Protein AF-A0A3B9F576-F1 (afdb_monomer_lite)

Foldseek 3Di:
DDDDDDDDDDDDPDPPPPDDDDDDDDDDPDDDDDDADDDPDDPDRWAFPDAPDDPPDDDDPPDDGTDTPCPVVVVVVVVVVVVVVVVVVVVVVVVVVCPPPVVVVVVVVVVVVVVVVVVVVVVVVVVVVVVVVVVVVVVVVVVVVVVVVVVVVVVVVVVLVVVLVVLVVQLVVLVVVLVVVVVCVVVVNDDPVVSVVSVVSNVVSVVVSVVSVVVD

pLDDT: mean 85.77, std 15.22, range [37.09, 98.38]

Sequence (216 aa):
MEQLKQLSQPSANGPIINSINAVGRLEPKGAVIRLSAPTNGIQASSRVDRVLAKEGQRVRQGEVIAVLDNYVSNQARLEEARAKLQEARANLINVKTISPIDLQTQTAVVDRLKAQLTGEIQARQADIKRLKSQLGAEKIAQLAFIRRLEAELQGQKNTFAATINKLSAEKRNAQIDLQRYDLLYASGAISQQEHYRQQLNVKQANQILREAQASR

Structure (mmCIF, N/CA/C/O backbone):
data_AF-A0A3B9F576-F1
#
_entry.id   AF-A0A3B9F576-F1
#
loop_
_atom_site.group_PDB
_atom_site.id
_atom_site.type_symbol
_atom_site.label_atom_id
_atom_site.label_alt_id
_atom_site.label_comp_id
_atom_site.label_asym_id
_atom_site.label_entity_id
_atom_site.label_seq_id
_atom_site.pdbx_PDB_ins_code
_atom_site.Cartn_x
_atom_site.Cartn_y
_atom_site.Cartn_z
_atom_site.occupancy
_atom_site.B_iso_or_equiv
_atom_site.auth_seq_id
_atom_site.auth_comp_id
_atom_site.auth_asym_id
_atom_site.auth_atom_id
_atom_site.pdbx_PDB_model_num
ATOM 1 N N . MET A 1 1 ? -87.490 -26.537 145.190 1.00 42.44 1 MET A N 1
ATOM 2 C CA . MET A 1 1 ? -86.867 -27.840 144.888 1.00 42.44 1 MET A CA 1
ATOM 3 C C . MET A 1 1 ? -86.633 -27.834 143.394 1.00 42.44 1 MET A C 1
ATOM 5 O O . MET A 1 1 ? -87.608 -27.672 142.683 1.00 42.44 1 MET A O 1
ATOM 9 N N . GLU A 1 2 ? -85.457 -27.831 142.799 1.00 41.62 2 GLU A N 1
ATOM 10 C CA . GLU A 1 2 ? -84.053 -28.071 143.147 1.00 41.62 2 GLU A CA 1
ATOM 11 C C . GLU A 1 2 ? -83.307 -27.525 141.899 1.00 41.62 2 GLU A C 1
ATOM 13 O O . GLU A 1 2 ? -83.860 -27.530 140.802 1.00 41.62 2 GLU A O 1
ATOM 18 N N . GLN A 1 3 ? -82.179 -26.816 142.012 1.00 40.06 3 GLN A N 1
ATOM 19 C CA . GLN A 1 3 ? -80.834 -27.415 141.949 1.00 40.06 3 GLN A CA 1
ATOM 20 C C . GLN A 1 3 ? -80.684 -28.418 140.779 1.00 40.06 3 GLN A C 1
ATOM 22 O O . GLN A 1 3 ? -8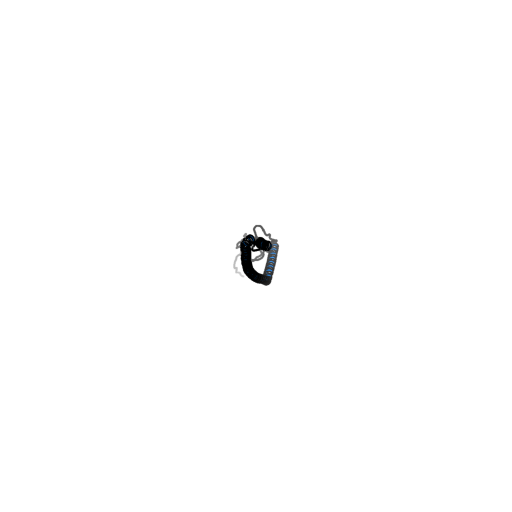1.492 -29.313 140.625 1.00 40.06 3 GLN A O 1
ATOM 27 N N . LEU A 1 4 ? -79.669 -28.435 139.921 1.00 45.94 4 LEU A N 1
ATOM 28 C CA . LEU A 1 4 ? -78.328 -27.858 139.862 1.00 45.94 4 LEU A CA 1
ATOM 29 C C . LEU A 1 4 ? -77.735 -28.330 138.519 1.00 45.94 4 LEU A C 1
ATOM 31 O O . LEU A 1 4 ? -78.027 -29.449 138.099 1.00 45.94 4 LEU A O 1
ATOM 35 N N . LYS A 1 5 ? -76.841 -27.517 137.942 1.00 44.84 5 LYS A N 1
ATOM 36 C CA . LYS A 1 5 ? -75.623 -27.841 137.150 1.00 44.84 5 LYS A CA 1
ATOM 37 C C . LYS A 1 5 ? -75.498 -26.815 136.025 1.00 44.84 5 LYS A C 1
ATOM 39 O O . LYS A 1 5 ? -76.160 -26.926 135.006 1.00 44.84 5 LYS A O 1
ATOM 44 N N . GLN A 1 6 ? -74.805 -25.691 136.205 1.00 46.28 6 GLN A N 1
ATOM 45 C CA . GLN A 1 6 ? -73.352 -25.567 136.407 1.00 46.28 6 GLN A CA 1
ATOM 46 C C . GLN A 1 6 ? -72.518 -26.545 135.571 1.00 46.28 6 GLN A C 1
ATOM 48 O O . GLN A 1 6 ? -72.338 -27.694 135.959 1.00 46.28 6 GLN A O 1
ATOM 53 N N . LEU A 1 7 ? -71.941 -26.007 134.495 1.00 40.62 7 LEU A N 1
ATOM 54 C CA . LEU A 1 7 ? -70.522 -26.125 134.144 1.00 40.62 7 LEU A CA 1
ATOM 55 C C . LEU A 1 7 ? -70.082 -24.704 133.712 1.00 40.62 7 LEU A C 1
ATOM 57 O O . LEU A 1 7 ? -70.500 -24.225 132.667 1.00 40.62 7 LEU A O 1
ATOM 61 N N . SER A 1 8 ? -69.636 -23.837 134.624 1.00 37.09 8 SER A N 1
ATOM 62 C CA . SER A 1 8 ? -68.225 -23.545 134.946 1.00 37.09 8 SER A CA 1
ATOM 63 C C . SER A 1 8 ? -67.307 -23.164 133.761 1.00 37.09 8 SER A C 1
ATOM 65 O O . SER A 1 8 ? -66.632 -24.031 133.223 1.00 37.09 8 SER A O 1
ATOM 67 N N . GLN A 1 9 ? -67.234 -21.838 133.519 1.00 49.69 9 GLN A N 1
ATOM 68 C CA . GLN A 1 9 ? -66.035 -20.975 133.327 1.00 49.69 9 GLN A CA 1
ATOM 69 C C . GLN A 1 9 ? -65.154 -21.118 132.055 1.00 49.69 9 GLN A C 1
ATOM 71 O O . GLN A 1 9 ? -65.128 -22.190 131.467 1.00 49.69 9 GLN A O 1
ATOM 76 N N . PRO A 1 10 ? -64.331 -20.104 131.666 1.00 46.47 10 PRO A N 1
ATOM 77 C CA . PRO A 1 10 ? -64.203 -18.710 132.129 1.00 46.47 10 PRO A CA 1
ATOM 78 C C . PRO A 1 10 ? -64.248 -17.649 130.998 1.00 46.47 10 PRO A C 1
ATOM 80 O O . PRO A 1 10 ? -64.165 -17.923 129.805 1.00 46.47 10 PRO A O 1
ATOM 83 N N . SER A 1 11 ? -64.340 -16.392 131.424 1.00 53.06 11 SER A N 1
ATOM 84 C CA . SER A 1 11 ? -64.130 -15.164 130.657 1.00 53.06 11 SER A CA 1
ATOM 85 C C . SER A 1 11 ? -62.770 -15.098 129.950 1.00 53.06 11 SER A C 1
ATOM 87 O O . SER A 1 11 ? -61.732 -15.211 130.601 1.00 53.06 11 SER A O 1
ATOM 89 N N . ALA A 1 12 ? -62.778 -14.746 128.666 1.00 45.53 12 ALA A N 1
ATOM 90 C CA . ALA A 1 12 ? -61.629 -14.151 127.991 1.00 45.53 12 ALA A CA 1
ATOM 91 C C . ALA A 1 12 ? -62.109 -13.059 127.021 1.00 45.53 12 ALA A C 1
ATOM 93 O O . ALA A 1 12 ? -62.094 -13.224 125.805 1.00 45.53 12 ALA A O 1
ATOM 94 N N . ASN A 1 13 ? -62.537 -11.921 127.576 1.00 55.03 13 ASN A N 1
ATOM 95 C CA . ASN A 1 13 ? -62.538 -10.658 126.840 1.00 55.03 13 ASN A CA 1
ATOM 96 C C . ASN A 1 13 ? -61.075 -10.229 126.654 1.00 55.03 13 ASN A C 1
ATOM 98 O O . ASN A 1 13 ? -60.539 -9.450 127.439 1.00 55.03 13 ASN A O 1
ATOM 102 N N . GLY A 1 14 ? -60.414 -10.792 125.644 1.00 52.41 14 GLY A N 1
ATOM 103 C CA . GLY A 1 14 ? -59.179 -10.242 125.096 1.00 52.41 14 GLY A CA 1
ATOM 104 C C . GLY A 1 14 ? -59.529 -9.188 124.041 1.00 52.41 14 GLY A C 1
ATOM 105 O O . GLY A 1 14 ? -60.477 -9.400 123.282 1.00 52.41 14 GLY A O 1
ATOM 106 N N . PRO A 1 15 ? -58.822 -8.049 123.980 1.00 56.50 15 PRO A N 1
ATOM 107 C CA . PRO A 1 15 ? -59.094 -7.022 122.983 1.00 56.50 15 PRO A CA 1
ATOM 108 C C . PRO A 1 15 ? -58.949 -7.620 121.580 1.00 56.50 15 PRO A C 1
ATOM 110 O O . PRO A 1 15 ? -57.947 -8.262 121.271 1.00 56.50 15 PRO A O 1
ATOM 113 N N . ILE A 1 16 ? -59.952 -7.418 120.726 1.00 60.91 16 ILE A N 1
ATOM 114 C CA . ILE A 1 16 ? -59.884 -7.799 119.315 1.00 60.91 16 ILE A CA 1
ATOM 115 C C . ILE A 1 16 ? -58.882 -6.840 118.663 1.00 60.91 16 ILE A C 1
ATOM 117 O O . ILE A 1 16 ? -59.153 -5.650 118.493 1.00 60.91 16 ILE A O 1
ATOM 121 N N . ILE A 1 17 ? -57.672 -7.326 118.393 1.00 58.97 17 ILE A N 1
ATOM 122 C CA . ILE A 1 17 ? -56.602 -6.531 117.787 1.00 58.97 17 ILE A CA 1
ATOM 123 C C . ILE A 1 17 ? -56.910 -6.404 116.289 1.00 58.97 17 ILE A C 1
ATOM 125 O O . ILE A 1 17 ? -56.540 -7.262 115.493 1.00 58.97 17 ILE A O 1
ATOM 129 N N . ASN A 1 18 ? -57.601 -5.332 115.897 1.00 62.88 18 ASN A N 1
ATOM 130 C CA . ASN A 1 18 ? -57.985 -5.063 114.503 1.00 62.88 18 ASN A CA 1
ATOM 131 C C . ASN A 1 18 ? -56.900 -4.352 113.668 1.00 62.88 18 ASN A C 1
ATOM 133 O O . ASN A 1 18 ? -57.157 -3.984 112.523 1.00 62.88 18 ASN A O 1
ATOM 137 N N . SER A 1 19 ? -55.685 -4.165 114.194 1.00 56.81 19 SER A N 1
ATOM 138 C CA . SER A 1 19 ? -54.573 -3.605 113.419 1.00 56.81 19 SER A CA 1
ATOM 139 C C . SER A 1 19 ? -53.216 -4.091 113.922 1.00 56.81 19 SER A C 1
ATOM 141 O O . SER A 1 19 ? -52.838 -3.825 115.062 1.00 56.81 19 SER A O 1
ATOM 143 N N . ILE A 1 20 ? -52.461 -4.747 113.042 1.00 68.69 20 ILE A N 1
ATOM 144 C CA . ILE A 1 20 ? -51.028 -5.000 113.206 1.00 68.69 20 ILE A CA 1
ATOM 145 C C . ILE A 1 20 ? -50.318 -3.973 112.324 1.00 68.69 20 ILE A C 1
ATOM 147 O O . ILE A 1 20 ? -50.432 -4.023 111.102 1.00 68.69 20 ILE A O 1
ATOM 151 N N . ASN A 1 21 ? -49.608 -3.027 112.937 1.00 61.62 21 ASN A N 1
ATOM 152 C CA . ASN A 1 21 ? -48.802 -2.053 112.205 1.00 61.62 21 ASN A CA 1
ATOM 153 C C . ASN A 1 21 ? -47.389 -2.612 112.026 1.00 61.62 21 ASN A C 1
ATOM 155 O O . ASN A 1 21 ? -46.684 -2.841 113.006 1.00 61.62 21 ASN A O 1
ATOM 159 N N . ALA A 1 22 ? -46.978 -2.819 110.777 1.00 68.56 22 ALA A N 1
ATOM 160 C CA . ALA A 1 22 ? -45.623 -3.219 110.419 1.00 68.56 22 ALA A CA 1
ATOM 161 C C . ALA A 1 22 ? -45.032 -2.187 109.454 1.00 68.56 22 ALA A C 1
ATOM 163 O O . ALA A 1 22 ? -45.618 -1.890 108.414 1.00 68.56 22 ALA A O 1
ATOM 164 N N . VAL A 1 23 ? -43.865 -1.641 109.799 1.00 77.44 23 VAL A N 1
ATOM 165 C CA . VAL A 1 23 ? -43.086 -0.796 108.888 1.00 77.44 23 VAL A CA 1
ATOM 166 C C . VAL A 1 23 ? -42.212 -1.717 108.044 1.00 77.44 23 VAL A C 1
ATOM 168 O O . VAL A 1 23 ? -41.404 -2.470 108.582 1.00 77.44 23 VAL A O 1
ATOM 171 N N . GLY A 1 24 ? -42.372 -1.673 106.724 1.00 74.75 24 GLY A N 1
ATOM 172 C CA . GLY A 1 24 ? -41.603 -2.489 105.787 1.00 74.75 24 GLY A CA 1
ATOM 173 C C . GLY A 1 24 ? -41.304 -1.731 104.499 1.00 74.75 24 GLY A C 1
ATOM 174 O O . GLY A 1 24 ? -42.001 -0.778 104.151 1.00 74.75 24 GLY A O 1
ATOM 175 N N . ARG A 1 25 ? -40.251 -2.147 103.790 1.00 81.31 25 ARG A N 1
ATOM 176 C CA . ARG A 1 25 ? -39.873 -1.604 102.477 1.00 81.31 25 ARG A CA 1
ATOM 177 C C . ARG A 1 25 ? -40.120 -2.675 101.419 1.00 81.31 25 ARG A C 1
ATOM 179 O O . ARG A 1 25 ? -39.770 -3.833 101.620 1.00 81.31 25 ARG A O 1
ATOM 186 N N . LEU A 1 26 ? -40.741 -2.290 100.309 1.00 77.25 26 LEU A N 1
ATOM 187 C CA . LEU A 1 26 ? -40.914 -3.168 99.157 1.00 77.25 26 LEU A CA 1
ATOM 188 C C . LEU A 1 26 ? -39.645 -3.114 98.308 1.00 77.25 26 LEU A C 1
ATOM 190 O O . LEU A 1 26 ? -39.311 -2.063 97.764 1.00 77.25 26 LEU A O 1
ATOM 194 N N . GLU A 1 27 ? -38.962 -4.249 98.186 1.00 77.94 27 GLU A N 1
ATOM 195 C CA . GLU A 1 27 ? -37.835 -4.419 97.273 1.00 77.94 27 GLU A CA 1
ATOM 196 C C . GLU A 1 27 ? -38.243 -5.326 96.102 1.00 77.94 27 GLU A C 1
ATOM 198 O O . GLU A 1 27 ? -38.952 -6.322 96.298 1.00 77.94 27 GLU A O 1
ATOM 203 N N . PRO A 1 28 ? -37.850 -4.993 94.860 1.00 81.19 28 PRO A N 1
ATOM 204 C CA . PRO A 1 28 ? -38.143 -5.835 93.713 1.00 81.19 28 PRO A CA 1
ATOM 205 C C . PRO A 1 28 ? -37.420 -7.180 93.855 1.00 81.19 28 PRO A C 1
ATOM 207 O O . PRO A 1 28 ? -36.225 -7.230 94.122 1.00 81.19 28 PRO A O 1
ATOM 210 N N . LYS A 1 29 ? -38.129 -8.288 93.598 1.00 75.25 29 LYS A N 1
ATOM 211 C CA . LYS A 1 29 ? -37.553 -9.649 93.618 1.00 75.25 29 LYS A CA 1
ATOM 212 C C . LYS A 1 29 ? -36.470 -9.889 92.544 1.00 75.25 29 LYS A C 1
ATOM 214 O O . LYS A 1 29 ? -35.915 -10.980 92.490 1.00 75.25 29 LYS A O 1
ATOM 219 N N . GLY A 1 30 ? -36.198 -8.918 91.669 1.00 80.12 30 GLY A N 1
ATOM 220 C CA . GLY A 1 30 ? -35.253 -9.026 90.556 1.00 80.12 30 GLY A CA 1
ATOM 221 C C . GLY A 1 30 ? -34.518 -7.713 90.271 1.00 80.12 30 GLY A C 1
ATOM 222 O O . GLY A 1 30 ? -34.709 -6.715 90.964 1.00 80.12 30 GLY A O 1
ATOM 223 N N . ALA A 1 31 ? -33.673 -7.716 89.237 1.00 79.12 31 ALA A N 1
ATOM 224 C CA . ALA A 1 31 ? -32.874 -6.555 88.851 1.00 79.12 31 ALA A CA 1
ATOM 225 C C . ALA A 1 31 ? -33.725 -5.438 88.223 1.00 79.12 31 ALA A C 1
ATOM 227 O O . ALA A 1 31 ? -34.620 -5.688 87.414 1.00 79.12 31 ALA A O 1
ATOM 228 N N . VAL A 1 32 ? -33.3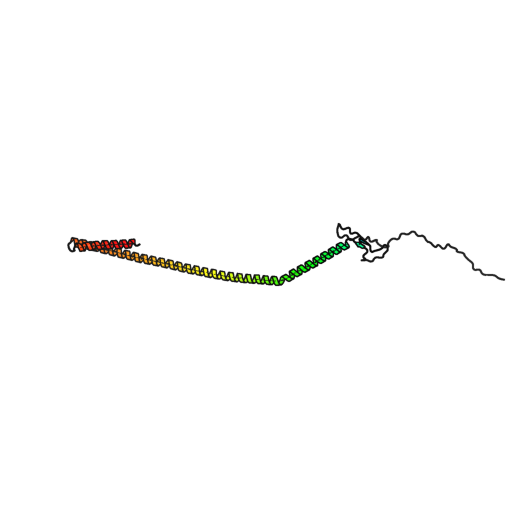98 -4.188 88.556 1.00 80.38 32 VAL A N 1
ATOM 229 C CA . VAL A 1 32 ? -33.985 -3.004 87.917 1.00 80.38 32 VAL A CA 1
ATOM 230 C C . VAL A 1 32 ? -33.275 -2.758 86.587 1.00 80.38 32 VAL A C 1
ATOM 232 O O . VAL A 1 32 ? -32.084 -2.449 86.562 1.00 80.38 32 VAL A O 1
ATOM 235 N N . ILE A 1 33 ? -34.005 -2.866 85.478 1.00 80.88 33 ILE A N 1
ATOM 236 C CA . ILE A 1 33 ? -33.485 -2.565 84.140 1.00 80.88 33 ILE A CA 1
ATOM 237 C C . ILE A 1 33 ? -33.649 -1.066 83.883 1.00 80.88 33 ILE A C 1
ATOM 239 O O . ILE A 1 33 ? -34.766 -0.552 83.844 1.00 80.88 33 ILE A O 1
ATOM 243 N N . ARG A 1 34 ? -32.532 -0.357 83.701 1.00 80.12 34 ARG A N 1
ATOM 244 C CA . ARG A 1 34 ? -32.538 1.049 83.280 1.00 80.12 34 ARG A CA 1
ATOM 245 C C . ARG A 1 34 ? -32.662 1.108 81.763 1.00 80.12 34 ARG A C 1
ATOM 247 O O . ARG A 1 34 ? -31.834 0.541 81.057 1.00 80.12 34 ARG A O 1
ATOM 254 N N . LEU A 1 35 ? -33.698 1.780 81.281 1.00 76.25 35 LEU A N 1
ATOM 255 C CA . LEU A 1 35 ? -33.947 1.953 79.855 1.00 76.25 35 LEU A CA 1
ATOM 256 C C . LEU A 1 35 ? -33.375 3.298 79.414 1.00 76.25 35 LEU A C 1
ATOM 258 O O . LEU A 1 35 ? -33.654 4.327 80.026 1.00 76.25 35 LEU A O 1
ATOM 262 N N . SER A 1 36 ? -32.576 3.268 78.353 1.00 73.62 36 SER A N 1
ATOM 263 C CA . SER A 1 36 ? -31.950 4.447 77.757 1.00 73.62 36 SER A CA 1
ATOM 264 C C . SER A 1 36 ? -32.404 4.582 76.310 1.00 73.62 36 SER A C 1
ATOM 266 O O . SER A 1 36 ? -32.664 3.578 75.644 1.00 73.62 36 SER A O 1
ATOM 268 N N . ALA A 1 37 ? -32.488 5.816 75.812 1.00 70.81 37 ALA A N 1
ATOM 269 C CA . AL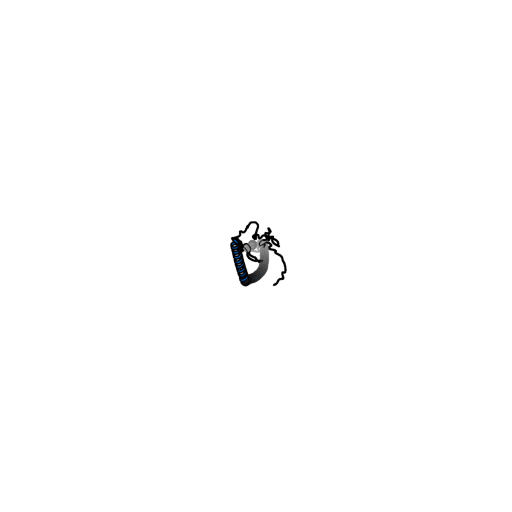A A 1 37 ? -32.786 6.042 74.405 1.00 70.81 37 ALA A CA 1
ATOM 270 C C . ALA A 1 37 ? -31.663 5.452 73.525 1.00 70.81 37 ALA A C 1
ATOM 272 O O . ALA A 1 37 ? -30.486 5.653 73.842 1.00 70.81 37 ALA A O 1
ATOM 273 N N . PRO A 1 38 ? -31.990 4.739 72.432 1.00 70.69 38 PRO A N 1
ATOM 274 C CA . PRO A 1 38 ? -30.998 4.286 71.467 1.00 70.69 38 PRO A CA 1
ATOM 275 C C . PRO A 1 38 ? -30.251 5.483 70.865 1.00 70.69 38 PRO A C 1
ATOM 277 O O . PRO A 1 38 ? -30.850 6.381 70.273 1.00 70.69 38 PRO A O 1
ATOM 280 N N . THR A 1 39 ? -28.929 5.504 71.036 1.00 63.50 39 THR A N 1
ATOM 281 C CA . THR A 1 39 ? -28.045 6.535 70.491 1.00 63.50 39 THR A CA 1
ATOM 282 C C . THR A 1 39 ? -27.489 6.077 69.145 1.00 63.50 39 THR A C 1
ATOM 284 O O . THR A 1 39 ? -26.558 5.279 69.060 1.00 63.50 39 THR A O 1
ATOM 287 N N . ASN A 1 40 ? -28.047 6.595 68.051 1.00 59.69 40 ASN A N 1
ATOM 288 C CA . ASN A 1 40 ? -27.527 6.349 66.704 1.00 59.69 40 ASN A CA 1
ATOM 289 C C . ASN A 1 40 ? -26.336 7.284 66.404 1.00 59.69 40 ASN A C 1
ATOM 291 O O . ASN A 1 40 ? -26.423 8.157 65.540 1.00 59.69 40 ASN A O 1
ATOM 295 N N . GLY A 1 41 ? -25.228 7.105 67.133 1.00 60.75 41 GLY A N 1
ATOM 296 C CA . GLY A 1 41 ? -23.972 7.852 66.966 1.00 60.75 41 GLY A CA 1
ATOM 297 C C . GLY A 1 41 ? -23.631 8.815 68.114 1.00 60.75 41 GLY A C 1
ATOM 298 O O . GLY A 1 41 ? -24.419 9.035 69.029 1.00 60.75 41 GLY A O 1
ATOM 299 N N . ILE A 1 42 ? -22.425 9.395 68.048 1.00 54.03 42 ILE A N 1
ATOM 300 C CA . ILE A 1 42 ? -21.739 10.134 69.133 1.00 54.03 42 ILE A CA 1
ATOM 301 C C . ILE A 1 42 ? -22.427 11.471 69.508 1.00 54.03 42 ILE A C 1
ATOM 303 O O . ILE A 1 42 ? -22.148 12.019 70.568 1.00 54.03 42 ILE A O 1
ATOM 307 N N . GLN A 1 43 ? -23.343 12.000 68.686 1.00 51.91 43 GLN A N 1
ATOM 308 C CA . GLN A 1 43 ? -23.881 13.366 68.847 1.00 51.91 43 GLN A CA 1
ATOM 309 C C . GLN A 1 43 ? -25.415 13.488 68.862 1.00 51.91 43 GLN A C 1
ATOM 311 O O . GLN A 1 43 ? -25.931 14.600 68.911 1.00 51.91 43 GLN A O 1
ATOM 316 N N . ALA A 1 44 ? -26.169 12.386 68.840 1.00 56.62 44 ALA A N 1
ATOM 317 C CA . ALA A 1 44 ? -27.632 12.448 68.804 1.00 56.62 44 ALA A CA 1
ATOM 318 C C . ALA A 1 44 ? -28.246 11.978 70.132 1.00 56.62 44 ALA A C 1
ATOM 320 O O . ALA A 1 44 ? -28.669 10.825 70.261 1.00 56.62 44 ALA A O 1
ATOM 321 N N . SER A 1 45 ? -28.318 12.871 71.126 1.00 61.28 45 SER A N 1
ATOM 322 C CA . SER A 1 45 ? -29.172 12.664 72.301 1.00 61.28 45 SER A CA 1
ATOM 323 C C . SER A 1 45 ? -30.637 12.787 71.873 1.00 61.28 45 SER A C 1
ATOM 325 O O . SER A 1 45 ? -31.210 13.870 71.810 1.00 61.28 45 SER A O 1
ATOM 327 N N . SER A 1 46 ? -31.233 11.654 71.509 1.00 70.75 46 SER A N 1
ATOM 328 C CA . SER A 1 46 ? -32.631 11.601 71.073 1.00 70.75 46 SER A CA 1
ATOM 329 C C . SER A 1 46 ? -33.542 11.850 72.269 1.00 70.75 46 SER A C 1
ATOM 331 O O . SER A 1 46 ? -33.360 11.232 73.326 1.00 70.75 46 SER A O 1
ATOM 333 N N . ARG A 1 47 ? -34.495 12.773 72.127 1.00 77.69 47 ARG A N 1
ATOM 334 C CA . ARG A 1 47 ? -35.406 13.143 73.216 1.00 77.69 47 ARG A CA 1
ATOM 335 C C . ARG A 1 47 ? -36.671 12.306 73.125 1.00 77.69 47 ARG A C 1
ATOM 337 O O . ARG A 1 47 ? -37.096 11.904 72.044 1.00 77.69 47 ARG A O 1
ATOM 344 N N . VAL A 1 48 ? -37.276 12.040 74.278 1.00 82.88 48 VAL A N 1
ATOM 345 C CA . VAL A 1 48 ? -38.587 11.392 74.322 1.00 82.88 48 VAL A CA 1
ATOM 346 C C . VAL A 1 48 ? -39.632 12.407 73.873 1.00 82.88 48 VAL A C 1
ATOM 348 O O . VAL A 1 48 ? -39.799 13.435 74.522 1.00 82.88 48 VAL A O 1
ATOM 351 N N . ASP A 1 49 ? -40.309 12.111 72.767 1.00 83.94 49 ASP A N 1
ATOM 352 C CA . ASP A 1 49 ? -41.421 12.911 72.249 1.00 83.94 49 ASP A CA 1
ATOM 353 C C . ASP A 1 49 ? -42.734 12.486 72.919 1.00 83.94 49 ASP A C 1
ATOM 355 O O . ASP A 1 49 ? -43.499 13.308 73.424 1.00 83.94 49 ASP A O 1
ATOM 359 N N . ARG A 1 50 ? -42.965 11.170 73.023 1.00 86.38 50 ARG A N 1
ATOM 360 C CA . ARG A 1 50 ? -44.166 10.616 73.658 1.00 86.38 50 ARG A CA 1
ATOM 361 C C . ARG A 1 50 ? -43.850 9.386 74.490 1.00 86.38 50 ARG A C 1
ATOM 363 O O . ARG A 1 50 ? -43.248 8.443 73.991 1.00 86.38 50 ARG A O 1
ATOM 370 N N . VAL A 1 51 ? -44.336 9.349 75.727 1.00 87.56 51 VAL A N 1
ATOM 371 C CA . VAL A 1 51 ? -44.346 8.137 76.560 1.00 87.56 51 VAL A CA 1
ATOM 372 C C . VAL A 1 51 ? -45.706 7.454 76.416 1.00 87.56 51 VAL A C 1
ATOM 374 O O . VAL A 1 51 ? -46.743 8.104 76.527 1.00 87.56 51 VAL A O 1
ATOM 377 N N . LEU A 1 52 ? -45.704 6.152 76.134 1.00 86.50 52 LEU A N 1
ATOM 378 C CA . LEU A 1 52 ? -46.905 5.329 75.933 1.00 86.50 52 LEU A CA 1
ATOM 379 C C . LEU A 1 52 ? -47.207 4.418 77.135 1.00 86.50 52 LEU A C 1
ATOM 381 O O . LEU A 1 52 ? -48.337 3.956 77.277 1.00 86.50 52 LEU A O 1
ATOM 385 N N . ALA A 1 53 ? -46.223 4.180 78.006 1.00 86.25 53 ALA A N 1
ATOM 386 C CA . ALA A 1 53 ? -46.376 3.387 79.224 1.00 86.25 53 ALA A CA 1
ATOM 387 C C . ALA A 1 53 ? -46.709 4.260 80.447 1.00 86.25 53 ALA A C 1
ATOM 389 O O . ALA A 1 53 ? -46.183 5.363 80.600 1.00 86.25 53 ALA A O 1
ATOM 390 N N . LYS A 1 54 ? -47.560 3.753 81.344 1.00 87.56 54 LYS A N 1
ATOM 391 C CA . LYS A 1 54 ? -47.904 4.403 82.621 1.00 87.56 54 LYS A CA 1
ATOM 392 C C . LYS A 1 54 ? -47.155 3.770 83.794 1.00 87.56 54 LYS A C 1
ATOM 394 O O . LYS A 1 54 ? -46.825 2.585 83.767 1.00 87.56 54 LYS A O 1
ATOM 399 N N . GLU A 1 55 ? -46.932 4.543 84.852 1.00 85.12 55 GLU A N 1
ATOM 400 C CA . GLU A 1 55 ? -46.345 4.027 86.093 1.00 85.12 55 GLU A CA 1
ATOM 401 C C . GLU A 1 55 ? -47.205 2.885 86.668 1.00 85.12 55 GLU A C 1
ATOM 403 O O . GLU A 1 55 ? -48.428 2.988 86.753 1.00 85.12 55 GLU A O 1
ATOM 408 N N . GLY A 1 56 ? -46.569 1.758 87.007 1.00 83.31 56 GLY A N 1
ATOM 409 C CA . GLY A 1 56 ? -47.243 0.546 87.496 1.00 83.31 56 GLY A CA 1
ATOM 410 C C . GLY A 1 56 ? -47.832 -0.374 86.413 1.00 83.31 56 GLY A C 1
ATOM 411 O O . GLY A 1 56 ? -48.302 -1.467 86.738 1.00 83.31 56 GLY A O 1
ATOM 412 N N . GLN A 1 57 ? -47.786 0.011 85.132 1.00 86.62 57 GLN A N 1
ATOM 413 C CA . GLN A 1 57 ? -48.236 -0.834 84.022 1.00 86.62 57 GLN A CA 1
ATOM 414 C C . GLN A 1 57 ? -47.288 -2.024 83.812 1.00 86.62 57 GLN A C 1
ATOM 416 O O . GLN A 1 57 ? -46.068 -1.874 83.753 1.00 86.62 57 GLN A O 1
ATOM 421 N N . ARG A 1 58 ? -47.851 -3.228 83.659 1.00 86.44 58 ARG A N 1
ATOM 422 C CA . ARG A 1 58 ? -47.083 -4.416 83.262 1.00 86.44 58 ARG A CA 1
ATOM 423 C C . ARG A 1 58 ? -46.793 -4.349 81.764 1.00 86.44 58 ARG A C 1
ATOM 425 O O . ARG A 1 58 ? -47.734 -4.394 80.980 1.00 86.44 58 ARG A O 1
ATOM 432 N N . VAL A 1 59 ? -45.515 -4.284 81.395 1.00 88.12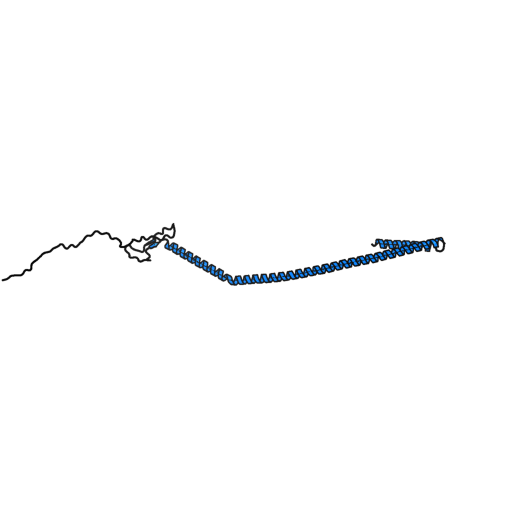 59 VAL A N 1
ATOM 433 C CA . VAL A 1 59 ? -45.045 -4.279 80.000 1.00 88.12 59 VAL A CA 1
ATOM 434 C C . VAL A 1 59 ? -44.411 -5.617 79.620 1.00 88.12 59 VAL A C 1
ATOM 436 O O . VAL A 1 59 ? -43.827 -6.298 80.471 1.00 88.12 59 VAL A O 1
ATOM 439 N N . ARG A 1 60 ? -44.532 -6.015 78.351 1.00 88.00 60 ARG A N 1
ATOM 440 C CA . ARG A 1 60 ? -43.909 -7.232 77.794 1.00 88.00 60 ARG A CA 1
ATOM 441 C C . ARG A 1 60 ? -42.657 -6.893 76.980 1.00 88.00 60 ARG A C 1
ATOM 443 O O . ARG A 1 60 ? -42.480 -5.772 76.512 1.00 88.00 60 ARG A O 1
ATOM 450 N N . GLN A 1 61 ? -41.778 -7.874 76.781 1.00 85.88 61 GLN A N 1
ATOM 451 C CA . GLN A 1 61 ? -40.609 -7.703 75.916 1.00 85.88 61 GLN A CA 1
ATOM 452 C C . GLN A 1 61 ? -41.048 -7.372 74.480 1.00 85.88 61 GLN A C 1
ATOM 454 O O . GLN A 1 61 ? -41.894 -8.061 73.916 1.00 85.88 61 GLN A O 1
ATOM 459 N N . GLY A 1 62 ? -40.461 -6.320 73.900 1.00 86.06 62 GLY A N 1
ATOM 460 C CA . GLY A 1 62 ? -40.797 -5.829 72.557 1.00 86.06 62 GLY A CA 1
ATOM 461 C C . GLY A 1 62 ? -41.959 -4.832 72.508 1.00 86.06 62 GLY A C 1
ATOM 462 O O . GLY A 1 62 ? -42.280 -4.336 71.431 1.00 86.06 62 GLY A O 1
ATOM 463 N N . GLU A 1 63 ? -42.578 -4.508 73.645 1.00 88.12 63 GLU A N 1
ATOM 464 C CA . GLU A 1 63 ? -43.629 -3.494 73.714 1.00 88.12 63 GLU A CA 1
ATOM 465 C C . GLU A 1 63 ? -43.051 -2.077 73.576 1.00 88.12 63 GLU A C 1
ATOM 467 O O . GLU A 1 63 ? -42.024 -1.737 74.169 1.00 88.12 63 GLU A O 1
ATOM 472 N N . VAL A 1 64 ? -43.718 -1.235 72.783 1.00 88.06 64 VAL A N 1
ATOM 473 C CA . VAL A 1 64 ? -43.298 0.152 72.560 1.00 88.06 64 VAL A CA 1
ATOM 474 C C . VAL A 1 64 ? -43.736 1.007 73.744 1.00 88.06 64 VAL A C 1
ATOM 476 O O . VAL A 1 64 ? -44.913 1.311 73.913 1.00 88.06 64 VAL A O 1
ATOM 479 N N . ILE A 1 65 ? -42.767 1.426 74.549 1.00 87.31 65 ILE A N 1
ATOM 480 C CA . ILE A 1 65 ? -43.001 2.226 75.760 1.00 87.31 65 ILE A CA 1
ATOM 481 C C . ILE A 1 65 ? -42.885 3.736 75.528 1.00 87.31 65 ILE A C 1
ATOM 483 O O . ILE A 1 65 ? -43.427 4.516 76.310 1.00 87.31 65 ILE A O 1
ATOM 487 N N . ALA A 1 66 ? -42.178 4.158 74.475 1.00 84.81 66 ALA A N 1
ATOM 488 C CA . ALA A 1 66 ? -41.962 5.557 74.130 1.00 84.81 66 ALA A CA 1
ATOM 489 C C . ALA A 1 66 ? -41.606 5.725 72.644 1.00 84.81 66 ALA A C 1
ATOM 491 O O . ALA A 1 66 ? -41.021 4.832 72.030 1.00 84.81 66 ALA A O 1
ATOM 492 N N . VAL A 1 67 ? -41.934 6.890 72.093 1.00 87.06 67 VAL A N 1
ATOM 493 C CA . VAL A 1 67 ? -41.542 7.356 70.759 1.00 87.06 67 VAL A CA 1
ATOM 494 C C . VAL A 1 67 ? -40.605 8.549 70.931 1.00 87.06 67 VAL A C 1
ATOM 496 O O . VAL A 1 67 ? -40.829 9.409 71.786 1.00 87.06 67 VAL A O 1
ATOM 499 N N . LEU A 1 68 ? -39.534 8.572 70.143 1.00 87.19 68 LEU A N 1
ATOM 500 C CA . LEU A 1 68 ? -38.514 9.618 70.170 1.00 87.19 68 LEU A CA 1
ATOM 501 C C . LEU A 1 68 ? -38.765 10.655 69.070 1.00 87.19 68 LEU A C 1
ATOM 503 O O . LEU A 1 68 ? -39.351 10.335 68.035 1.00 87.19 68 LEU A O 1
ATOM 507 N N . ASP A 1 69 ? -38.252 11.867 69.263 1.00 84.38 69 ASP A N 1
ATOM 508 C CA . ASP A 1 69 ? -38.333 12.980 68.302 1.00 84.38 69 ASP A CA 1
ATOM 509 C C . ASP A 1 69 ? -37.712 12.656 66.928 1.00 84.38 69 ASP A C 1
ATOM 511 O O . ASP A 1 69 ? -38.186 13.095 65.879 1.00 84.38 69 ASP A O 1
ATOM 515 N N . ASN A 1 70 ? -36.673 11.821 66.915 1.00 84.88 70 ASN A N 1
ATOM 516 C CA . ASN A 1 70 ? -35.959 11.406 65.711 1.00 84.88 70 ASN A CA 1
ATOM 517 C C . ASN A 1 70 ? -36.731 10.413 64.818 1.00 84.88 70 ASN A C 1
ATOM 519 O O . ASN A 1 70 ? -36.260 10.110 63.717 1.00 84.88 70 ASN A O 1
ATOM 523 N N . TYR A 1 71 ? -37.883 9.898 65.267 1.00 85.12 71 TYR A N 1
ATOM 524 C CA . TYR A 1 71 ? -38.646 8.878 64.547 1.00 85.12 71 TYR A CA 1
ATOM 525 C C . TYR A 1 71 ? -39.050 9.368 63.152 1.00 85.12 71 TYR A C 1
ATOM 527 O O . TYR A 1 71 ? -38.781 8.690 62.161 1.00 85.12 71 TYR A O 1
ATOM 535 N N . VAL A 1 72 ? -39.589 10.590 63.063 1.00 88.25 72 VAL A N 1
ATOM 536 C CA . VAL A 1 72 ? -40.028 11.203 61.797 1.00 88.25 72 VAL A CA 1
ATOM 537 C C . VAL A 1 72 ? -38.846 11.420 60.848 1.00 88.25 72 VAL A C 1
ATOM 539 O O . VAL A 1 72 ? -38.915 11.056 59.676 1.00 88.25 72 VAL A O 1
ATOM 542 N N . SER A 1 73 ? -37.725 11.944 61.351 1.00 86.94 73 SER A N 1
ATOM 543 C CA . SER A 1 73 ? -36.518 12.180 60.547 1.00 86.94 73 SER A CA 1
ATOM 544 C C . SER A 1 73 ? -35.881 10.880 60.045 1.00 86.94 73 SER A C 1
ATOM 546 O O . SER A 1 73 ? -35.428 10.810 58.904 1.00 86.94 73 SER A O 1
ATOM 548 N N . ASN A 1 74 ? -35.852 9.830 60.870 1.00 87.88 74 ASN A N 1
ATOM 549 C CA . ASN A 1 74 ? -35.345 8.518 60.467 1.00 87.88 74 ASN A CA 1
ATOM 550 C C . ASN A 1 74 ? -36.274 7.838 59.457 1.00 87.88 74 ASN A C 1
ATOM 552 O O . ASN A 1 74 ? -35.787 7.209 58.518 1.00 87.88 74 ASN A O 1
ATOM 556 N N . GLN A 1 75 ? -37.589 8.006 59.608 1.00 89.81 75 GLN A N 1
ATOM 557 C CA . GLN A 1 75 ? -38.559 7.543 58.623 1.00 89.81 75 GLN A CA 1
ATOM 558 C C . GLN A 1 75 ? -38.369 8.269 57.285 1.00 89.81 75 GLN A C 1
ATOM 560 O O . GLN A 1 75 ? -38.288 7.612 56.252 1.00 89.81 75 GLN A O 1
ATOM 565 N N . ALA A 1 76 ? -38.192 9.594 57.292 1.00 92.69 76 ALA A N 1
ATOM 566 C CA . ALA A 1 76 ? -37.909 10.364 56.081 1.00 92.69 76 ALA A CA 1
ATOM 567 C C . ALA A 1 76 ? -36.603 9.921 55.394 1.00 92.69 76 ALA A C 1
ATOM 569 O O . ALA A 1 76 ? -36.594 9.711 54.184 1.00 92.69 76 ALA A O 1
ATOM 570 N N . ARG A 1 77 ? -35.520 9.692 56.154 1.00 91.12 77 ARG A N 1
ATOM 571 C CA . ARG A 1 77 ? -34.253 9.149 55.615 1.00 91.12 77 ARG A CA 1
ATOM 572 C C . ARG A 1 77 ? -34.421 7.756 55.015 1.00 91.12 77 ARG A C 1
ATOM 574 O O . ARG A 1 77 ? -33.792 7.446 54.006 1.00 91.12 77 ARG A O 1
ATOM 581 N N . LEU A 1 78 ? -35.238 6.907 55.639 1.00 94.19 78 LEU A N 1
ATOM 582 C CA . LEU A 1 78 ? -35.536 5.576 55.119 1.00 94.19 78 LEU A CA 1
ATOM 583 C C . LEU A 1 78 ? -36.289 5.670 53.789 1.00 94.19 78 LEU A C 1
ATOM 585 O O . LEU A 1 78 ? -35.928 4.966 52.848 1.00 94.19 78 LEU A O 1
ATOM 589 N N . GLU A 1 79 ? -37.292 6.542 53.699 1.00 95.81 79 GLU A N 1
ATOM 590 C CA . GLU A 1 79 ? -38.033 6.764 52.454 1.00 95.81 79 GLU A CA 1
ATOM 591 C C . GLU A 1 79 ? -37.146 7.374 51.358 1.00 95.81 79 GLU A C 1
ATOM 593 O O . GLU A 1 79 ? -37.170 6.902 50.223 1.00 95.81 79 GLU A O 1
ATOM 598 N N . GLU A 1 80 ? -36.273 8.331 51.687 1.00 96.69 80 GLU A N 1
ATOM 599 C CA . GLU A 1 80 ? -35.286 8.876 50.745 1.00 96.69 80 GLU A CA 1
ATOM 600 C C . GLU A 1 80 ? -34.332 7.785 50.227 1.00 96.69 80 GLU A C 1
ATOM 602 O O . GLU A 1 80 ? -34.088 7.672 49.023 1.00 96.69 80 GLU A O 1
ATOM 607 N N . ALA A 1 81 ? -33.811 6.937 51.119 1.00 95.94 81 ALA A N 1
ATOM 608 C CA . ALA A 1 81 ? -32.938 5.829 50.742 1.00 95.94 81 ALA A CA 1
ATOM 609 C C . ALA A 1 81 ? -33.666 4.786 49.875 1.00 95.94 81 ALA A C 1
ATOM 611 O O . ALA A 1 81 ? -33.078 4.247 48.932 1.00 95.94 81 ALA A O 1
ATOM 612 N N . ARG A 1 82 ? -34.949 4.521 50.154 1.00 96.94 82 ARG A N 1
ATOM 613 C CA . ARG A 1 82 ? -35.804 3.654 49.326 1.00 96.94 82 ARG A CA 1
ATOM 614 C C . ARG A 1 82 ? -36.016 4.242 47.935 1.00 96.94 82 ARG A C 1
ATOM 616 O O . ARG A 1 82 ? -35.855 3.513 46.956 1.00 96.94 82 ARG A O 1
ATOM 623 N N . ALA A 1 83 ? -36.300 5.539 47.840 1.00 96.50 83 ALA A N 1
ATOM 624 C CA . ALA A 1 83 ? -36.452 6.234 46.564 1.00 96.50 83 ALA A CA 1
ATOM 625 C C . ALA A 1 83 ? -35.156 6.178 45.736 1.00 96.50 83 ALA A C 1
ATOM 627 O O . ALA A 1 83 ? -35.187 5.781 44.572 1.00 96.50 83 ALA A O 1
ATOM 628 N N . LYS A 1 84 ? -34.000 6.447 46.358 1.00 96.56 84 LYS A N 1
ATOM 629 C CA . LYS A 1 84 ? -32.679 6.320 45.713 1.00 96.56 84 LYS A CA 1
ATOM 630 C C . LYS A 1 84 ? -32.401 4.903 45.213 1.00 96.56 84 LYS A C 1
ATOM 632 O O . LYS A 1 84 ? -31.869 4.719 44.121 1.00 96.56 84 LYS A O 1
ATOM 637 N N . LEU A 1 85 ? -32.771 3.882 45.989 1.00 97.31 85 LEU A N 1
ATOM 638 C CA . LEU A 1 85 ? -32.624 2.488 45.566 1.00 97.31 85 LEU A CA 1
ATOM 639 C C . LEU A 1 85 ? -33.510 2.170 44.356 1.00 97.31 85 LEU A C 1
ATOM 641 O O . LEU A 1 85 ? -33.079 1.456 43.449 1.00 97.31 85 LEU A O 1
ATOM 645 N N . GLN A 1 86 ? -34.741 2.681 44.339 1.00 96.69 86 GLN A N 1
ATOM 646 C CA . GLN A 1 86 ? -35.657 2.507 43.216 1.00 96.69 86 GLN A CA 1
ATOM 647 C C . GLN A 1 86 ? -35.120 3.183 41.949 1.00 96.69 86 GLN A C 1
ATOM 649 O O . GLN A 1 86 ? -35.109 2.551 40.893 1.00 96.69 86 GLN A O 1
ATOM 654 N N . GLU A 1 87 ? -34.606 4.408 42.061 1.00 97.31 87 GLU A N 1
ATOM 655 C CA . GLU A 1 87 ? -33.959 5.125 40.959 1.00 97.31 87 GLU A CA 1
ATOM 656 C C . GLU A 1 87 ? -32.735 4.362 40.429 1.00 97.31 87 GLU A C 1
ATOM 658 O O . GLU A 1 87 ? -32.636 4.090 39.233 1.00 97.31 87 GLU A O 1
ATOM 663 N N . ALA A 1 88 ? -31.833 3.923 41.313 1.00 95.06 88 ALA A N 1
ATOM 664 C CA . ALA A 1 88 ? -30.644 3.164 40.924 1.00 95.06 88 ALA A CA 1
ATOM 665 C C . ALA A 1 88 ? -30.999 1.846 40.215 1.00 95.06 88 ALA A C 1
ATOM 667 O O . ALA A 1 88 ? -30.346 1.458 39.243 1.00 95.06 88 ALA A O 1
ATOM 668 N N . ARG A 1 89 ? -32.060 1.162 40.666 1.00 94.81 89 ARG A N 1
ATOM 669 C CA . ARG A 1 89 ? -32.585 -0.036 39.996 1.00 94.81 89 ARG A CA 1
ATOM 670 C C . ARG A 1 89 ? -33.159 0.292 38.621 1.00 94.81 89 ARG A C 1
ATOM 672 O O . ARG A 1 89 ? -32.882 -0.451 37.683 1.00 94.81 89 ARG A O 1
ATOM 679 N N . ALA A 1 90 ? -33.906 1.387 38.488 1.00 91.94 90 ALA A N 1
ATOM 680 C CA . ALA A 1 90 ? -34.436 1.837 37.203 1.00 91.94 90 ALA A CA 1
ATOM 681 C C . ALA A 1 90 ? -33.304 2.173 36.217 1.00 91.94 90 ALA A C 1
ATOM 683 O O . ALA A 1 90 ? -33.316 1.698 35.084 1.00 91.94 90 ALA A O 1
ATOM 684 N N . ASN A 1 91 ? -32.269 2.882 36.673 1.00 89.88 91 ASN A N 1
ATOM 685 C CA . ASN A 1 91 ? -31.087 3.193 35.866 1.00 89.88 91 ASN A CA 1
ATOM 686 C C . ASN A 1 91 ? -30.343 1.925 35.425 1.00 89.88 91 ASN A C 1
ATOM 688 O O . ASN A 1 91 ? -29.969 1.800 34.261 1.00 89.88 91 ASN A O 1
ATOM 692 N N . LEU A 1 92 ? -30.177 0.946 36.320 1.00 88.88 92 LEU A N 1
ATOM 693 C CA . LEU A 1 92 ? -29.559 -0.336 35.979 1.00 88.88 92 LEU A CA 1
ATOM 694 C C . LEU A 1 92 ? -30.375 -1.116 34.942 1.00 88.88 92 LEU A C 1
ATOM 696 O O . LEU A 1 92 ? -29.786 -1.731 34.054 1.00 88.88 92 LEU A O 1
ATOM 700 N N . ILE A 1 93 ? -31.707 -1.098 35.040 1.00 85.75 93 ILE A N 1
ATOM 701 C CA . ILE A 1 93 ? -32.579 -1.720 34.038 1.00 85.75 93 ILE A CA 1
ATOM 702 C C . ILE A 1 93 ? -32.398 -1.012 32.697 1.00 85.75 93 ILE A C 1
ATOM 704 O O . ILE A 1 93 ? -32.079 -1.692 31.728 1.00 85.75 93 ILE A O 1
ATOM 708 N N . ASN A 1 94 ? -32.480 0.323 32.663 1.00 81.06 94 ASN A N 1
ATOM 709 C CA . ASN A 1 94 ? -32.304 1.115 31.443 1.00 81.06 94 ASN A CA 1
ATOM 710 C C . ASN A 1 94 ? -30.961 0.809 30.753 1.00 81.06 94 ASN A C 1
ATOM 712 O O . ASN A 1 94 ? -30.926 0.541 29.553 1.00 81.06 94 ASN A O 1
ATOM 716 N N . VAL A 1 95 ? -29.857 0.761 31.508 1.00 80.88 95 VAL A N 1
ATOM 717 C CA . VAL A 1 95 ? -28.526 0.433 30.962 1.00 80.88 95 VAL A CA 1
ATOM 718 C C . VAL A 1 95 ? -28.454 -1.016 30.466 1.00 80.88 95 VAL A C 1
ATOM 720 O O . VAL A 1 95 ? -27.898 -1.275 29.398 1.00 80.88 95 VAL A O 1
ATOM 723 N N . LYS A 1 96 ? -29.042 -1.974 31.194 1.00 77.81 96 LYS A N 1
ATOM 724 C CA . LYS A 1 96 ? -29.081 -3.383 30.769 1.00 77.81 96 LYS A CA 1
ATOM 725 C C . LYS A 1 96 ? -29.936 -3.603 29.522 1.00 77.81 96 LYS A C 1
ATOM 727 O O . LYS A 1 96 ? -29.590 -4.466 28.723 1.00 77.81 96 LYS A O 1
ATOM 732 N N . THR A 1 97 ? -31.022 -2.852 29.345 1.00 67.06 97 THR A N 1
ATOM 733 C CA . THR A 1 97 ? -31.926 -2.989 28.192 1.00 67.06 97 THR A CA 1
ATOM 734 C C . THR A 1 97 ? -31.386 -2.328 26.928 1.00 67.06 97 THR A C 1
ATOM 736 O O . THR A 1 97 ? -31.623 -2.844 25.842 1.00 67.06 97 THR A O 1
ATOM 739 N N . ILE A 1 98 ? -30.619 -1.240 27.056 1.00 63.28 98 ILE A N 1
ATOM 740 C CA . ILE A 1 98 ? -29.924 -0.592 25.926 1.00 63.28 98 ILE A CA 1
ATOM 741 C C . ILE A 1 98 ? -28.786 -1.492 25.389 1.00 63.28 98 ILE A C 1
ATOM 743 O O . ILE A 1 98 ? -28.441 -1.462 24.213 1.00 63.28 98 ILE A O 1
ATOM 747 N N . SER A 1 99 ? -28.231 -2.359 26.240 1.00 64.44 99 SER A N 1
ATOM 748 C CA . SER A 1 99 ? -26.991 -3.099 25.982 1.00 64.44 99 SER A CA 1
ATOM 749 C C . SER A 1 99 ? -27.001 -4.094 24.801 1.00 64.44 99 SER A C 1
ATOM 751 O O . SER A 1 99 ? -26.026 -4.105 24.067 1.00 64.44 99 SER A O 1
ATOM 753 N N . PRO A 1 100 ? -28.011 -4.945 24.534 1.00 68.50 100 PRO A N 1
ATOM 754 C CA . PRO A 1 100 ? -27.817 -6.039 23.570 1.00 68.50 100 PRO A CA 1
ATOM 755 C C . PRO A 1 100 ? -27.926 -5.615 22.099 1.00 68.50 100 PRO A C 1
ATOM 757 O O . PRO A 1 100 ? -27.090 -5.999 21.284 1.00 68.50 100 PRO A O 1
ATOM 760 N N . ILE A 1 101 ? -28.952 -4.832 21.754 1.00 69.12 101 ILE A N 1
ATOM 761 C CA . ILE A 1 101 ? -29.278 -4.499 20.357 1.00 69.12 101 ILE A CA 1
ATOM 762 C C . ILE A 1 101 ? -28.303 -3.453 19.810 1.00 69.12 101 ILE A C 1
ATOM 764 O O . ILE A 1 101 ? -27.780 -3.613 18.704 1.00 69.12 101 ILE A O 1
ATOM 768 N N . ASP A 1 102 ? -27.995 -2.422 20.599 1.00 78.44 102 ASP A N 1
ATOM 769 C CA . ASP A 1 102 ? -27.053 -1.383 20.183 1.00 78.44 102 ASP A CA 1
ATOM 770 C C . ASP A 1 102 ? -25.630 -1.943 20.069 1.00 78.44 102 ASP A C 1
ATOM 772 O O . ASP A 1 102 ? -24.937 -1.646 19.095 1.00 78.44 102 ASP A O 1
ATOM 776 N N . LEU A 1 103 ? -25.207 -2.830 20.982 1.00 76.62 103 LEU A N 1
ATOM 777 C CA . LEU A 1 103 ? -23.901 -3.492 20.881 1.00 76.62 103 LEU A CA 1
ATOM 778 C C . LEU A 1 103 ? -23.817 -4.429 19.674 1.00 76.62 103 LEU A C 1
ATOM 780 O O . LEU A 1 103 ? -22.799 -4.431 18.984 1.00 76.62 103 LEU A O 1
ATOM 784 N N . GLN A 1 104 ? -24.863 -5.204 19.377 1.00 82.69 104 GLN A N 1
ATOM 785 C CA . GLN A 1 104 ? -24.899 -6.039 18.171 1.00 82.69 104 GLN A CA 1
ATOM 786 C C . GLN A 1 104 ? -24.826 -5.190 16.898 1.00 82.69 104 GLN A C 1
ATOM 788 O O . GLN A 1 104 ? -24.056 -5.509 15.992 1.00 82.69 104 GLN A O 1
ATOM 793 N N . THR A 1 105 ? -25.557 -4.073 16.854 1.00 84.75 105 THR A N 1
ATOM 794 C CA . THR A 1 105 ? -25.537 -3.149 15.712 1.00 84.75 105 THR A CA 1
ATOM 795 C C . THR A 1 105 ? -24.157 -2.519 15.537 1.00 84.75 105 THR A C 1
ATOM 797 O O . THR A 1 105 ? -23.617 -2.504 14.431 1.00 84.75 105 THR A O 1
ATOM 800 N N . GLN A 1 106 ? -23.532 -2.060 16.625 1.00 86.88 106 GLN A N 1
ATOM 801 C CA . GLN A 1 106 ? -22.175 -1.511 16.590 1.00 86.88 106 GLN A CA 1
ATOM 802 C C . GLN A 1 106 ? -21.143 -2.564 16.178 1.00 86.88 106 GLN A C 1
ATOM 804 O O . GLN A 1 106 ? -20.259 -2.269 15.376 1.00 86.88 106 GLN A O 1
ATOM 809 N N . THR A 1 107 ? -21.283 -3.801 16.661 1.00 88.25 107 THR A N 1
ATOM 810 C CA . THR A 1 107 ? -20.408 -4.919 16.277 1.00 88.25 107 THR A CA 1
ATOM 811 C C . THR A 1 107 ? -20.525 -5.193 14.779 1.00 88.25 107 THR A C 1
ATOM 813 O O . THR A 1 107 ? -19.509 -5.265 14.097 1.00 88.25 107 THR A O 1
ATOM 816 N N . ALA A 1 108 ? -21.744 -5.207 14.232 1.00 91.44 108 ALA A N 1
ATOM 817 C CA . ALA A 1 108 ? -21.969 -5.367 12.798 1.00 91.44 108 ALA A CA 1
ATOM 818 C C . ALA A 1 108 ? -21.365 -4.217 11.969 1.00 91.44 108 ALA A C 1
ATOM 820 O O . ALA A 1 108 ? -20.802 -4.457 10.898 1.00 91.44 108 ALA A O 1
ATOM 821 N N . VAL A 1 109 ? -21.431 -2.971 12.458 1.00 95.12 109 VAL A N 1
ATOM 822 C CA . VAL A 1 109 ? -20.764 -1.824 11.814 1.00 95.12 109 VAL A CA 1
ATOM 823 C C . VAL A 1 109 ? -19.247 -2.006 11.823 1.00 95.12 109 VAL A C 1
ATOM 825 O O . VAL A 1 109 ? -18.607 -1.832 10.786 1.00 95.12 109 VAL A O 1
ATOM 828 N N . VAL A 1 110 ? -18.667 -2.395 12.960 1.00 95.12 110 VAL A N 1
ATOM 829 C CA . VAL A 1 110 ? -17.226 -2.657 13.081 1.00 95.12 110 VAL A CA 1
ATOM 830 C C . VAL A 1 110 ? -16.795 -3.798 12.161 1.00 95.12 110 VAL A C 1
ATOM 832 O O . VAL A 1 110 ? -15.776 -3.677 11.483 1.00 95.12 110 VAL A O 1
ATOM 835 N N . ASP A 1 111 ? -17.564 -4.879 12.088 1.00 95.50 111 ASP A N 1
ATOM 836 C CA . ASP A 1 111 ? -17.251 -6.027 11.238 1.00 95.50 111 ASP A CA 1
ATOM 837 C C . ASP A 1 111 ? -17.350 -5.673 9.753 1.00 95.50 111 ASP A C 1
ATOM 839 O O . ASP A 1 111 ? -16.456 -6.018 8.975 1.00 95.50 111 ASP A O 1
ATOM 843 N N . ARG A 1 112 ? -18.363 -4.889 9.363 1.00 96.38 112 ARG A N 1
ATOM 844 C CA . ARG A 1 112 ? -18.458 -4.327 8.010 1.00 96.38 112 ARG A CA 1
ATOM 845 C C . ARG A 1 112 ? -17.252 -3.445 7.686 1.00 96.38 112 ARG A C 1
ATOM 847 O O . ARG A 1 112 ? -16.683 -3.585 6.606 1.00 96.38 112 ARG A O 1
ATOM 854 N N . LEU A 1 113 ? -16.848 -2.559 8.599 1.00 96.69 113 LEU A N 1
ATOM 855 C CA . LEU A 1 113 ? -15.686 -1.683 8.408 1.00 96.69 113 LEU A CA 1
ATOM 856 C C . LEU A 1 113 ? -14.384 -2.482 8.291 1.00 96.69 113 LEU A C 1
ATOM 858 O O . LEU A 1 113 ? -13.558 -2.184 7.430 1.00 96.69 113 LEU A O 1
ATOM 862 N N . LYS A 1 114 ? -14.212 -3.530 9.103 1.00 95.94 114 LYS A N 1
ATOM 863 C CA . LYS A 1 114 ? -13.070 -4.447 8.993 1.00 95.94 114 LYS A CA 1
ATOM 864 C C . LYS A 1 114 ? -13.053 -5.150 7.639 1.00 95.94 114 LYS A C 1
ATOM 866 O O . LYS A 1 114 ? -12.006 -5.175 7.000 1.00 95.94 114 LYS A O 1
ATOM 871 N N . ALA A 1 115 ? -14.191 -5.680 7.190 1.00 96.19 115 ALA A N 1
ATOM 872 C CA . ALA A 1 115 ? -14.307 -6.344 5.893 1.00 96.19 115 ALA A CA 1
ATOM 873 C C . ALA A 1 115 ? -14.046 -5.386 4.716 1.00 96.19 115 ALA A C 1
ATOM 875 O O . ALA A 1 115 ? -13.412 -5.759 3.731 1.00 96.19 115 ALA A O 1
ATOM 876 N N . GLN A 1 116 ? -14.489 -4.132 4.823 1.00 96.69 116 GLN A N 1
ATOM 877 C CA . GLN A 1 116 ? -14.182 -3.107 3.830 1.00 96.69 116 GLN A CA 1
ATOM 878 C C . 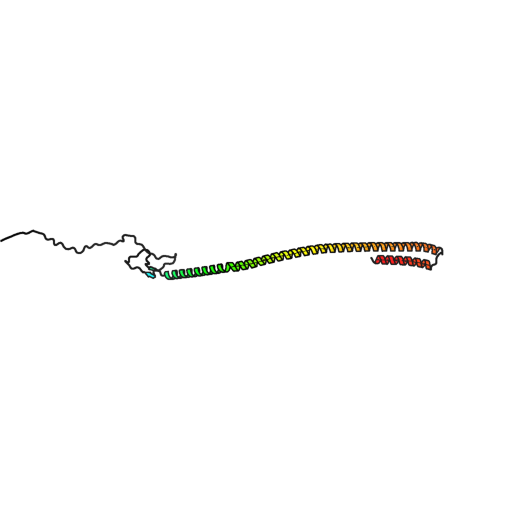GLN A 1 116 ? -12.679 -2.802 3.797 1.00 96.69 116 GLN A C 1
ATOM 880 O O . GLN A 1 116 ? -12.076 -2.796 2.725 1.00 96.69 116 GLN A O 1
ATOM 885 N N . LEU A 1 117 ? -12.059 -2.603 4.962 1.00 97.44 117 LEU A N 1
ATOM 886 C CA . LEU A 1 117 ? -10.636 -2.288 5.055 1.00 97.44 117 LEU A CA 1
ATOM 887 C C . LEU A 1 117 ? -9.763 -3.422 4.503 1.00 97.44 117 LEU A C 1
ATOM 889 O O . LEU A 1 117 ? -8.781 -3.158 3.809 1.00 97.44 117 LEU A O 1
ATOM 893 N N . THR A 1 118 ? -10.112 -4.683 4.770 1.00 96.31 118 THR A N 1
ATOM 894 C CA . THR A 1 118 ? -9.375 -5.825 4.212 1.00 96.31 118 THR A CA 1
ATOM 895 C C . THR A 1 118 ? -9.502 -5.888 2.692 1.00 96.31 118 THR A C 1
ATOM 897 O O . THR A 1 118 ? -8.488 -6.087 2.018 1.00 96.31 118 THR A O 1
ATOM 900 N N . GLY A 1 119 ? -10.696 -5.642 2.144 1.00 97.00 119 GLY A N 1
ATOM 901 C CA . GLY A 1 119 ? -10.905 -5.531 0.698 1.00 97.00 119 GLY A CA 1
ATOM 902 C C . GLY A 1 119 ? -10.084 -4.401 0.068 1.00 97.00 119 GLY A C 1
ATOM 903 O O . GLY A 1 119 ? -9.397 -4.612 -0.934 1.00 97.00 119 GLY A O 1
ATOM 904 N N . GLU A 1 120 ? -10.073 -3.219 0.688 1.00 97.62 120 GLU A N 1
ATOM 905 C CA . GLU A 1 120 ? -9.280 -2.072 0.227 1.00 97.62 120 GLU A CA 1
ATOM 906 C C . GLU A 1 120 ? -7.770 -2.349 0.266 1.00 97.62 120 GLU A C 1
ATOM 908 O O . GLU A 1 120 ? -7.051 -1.997 -0.674 1.00 97.62 120 GLU A O 1
ATOM 913 N N . ILE A 1 121 ? -7.273 -3.007 1.319 1.00 97.44 121 ILE A N 1
ATOM 914 C CA . ILE A 1 121 ? -5.859 -3.393 1.427 1.00 97.44 121 ILE A CA 1
ATOM 915 C C . ILE A 1 121 ? -5.478 -4.350 0.294 1.00 97.44 121 ILE A C 1
ATOM 917 O O . ILE A 1 121 ? -4.446 -4.147 -0.348 1.00 97.44 121 ILE A O 1
ATOM 921 N N . GLN A 1 122 ? -6.304 -5.361 0.016 1.00 97.19 122 GLN A N 1
ATOM 922 C CA . GLN A 1 122 ? -6.045 -6.320 -1.061 1.00 97.19 122 GLN A CA 1
ATOM 923 C C . GLN A 1 122 ? -6.036 -5.644 -2.437 1.00 97.19 122 GLN A C 1
ATOM 925 O O . GLN A 1 122 ? -5.115 -5.877 -3.225 1.00 97.19 122 GLN A O 1
ATOM 930 N N . ALA A 1 123 ? -7.001 -4.760 -2.708 1.00 97.75 123 ALA A N 1
ATOM 931 C CA . ALA A 1 123 ? -7.054 -3.997 -3.954 1.00 97.75 123 ALA A CA 1
ATOM 932 C C . ALA A 1 123 ? -5.802 -3.121 -4.134 1.00 97.75 123 ALA A C 1
ATOM 934 O O . ALA A 1 123 ? -5.128 -3.197 -5.163 1.00 97.75 123 ALA A O 1
ATOM 935 N N . ARG A 1 124 ? -5.409 -2.372 -3.093 1.00 97.50 124 ARG A N 1
ATOM 936 C CA . ARG A 1 124 ? -4.191 -1.542 -3.125 1.00 97.50 124 ARG A CA 1
ATOM 937 C C . ARG A 1 124 ? -2.925 -2.372 -3.323 1.00 97.50 124 ARG A C 1
ATOM 939 O O . ARG A 1 124 ? -2.029 -1.960 -4.055 1.00 97.50 124 ARG A O 1
ATOM 946 N N . GLN A 1 125 ? -2.829 -3.541 -2.694 1.00 97.69 125 GLN A N 1
ATOM 947 C CA . GLN A 1 125 ? -1.693 -4.444 -2.892 1.00 97.69 125 GLN A CA 1
ATOM 948 C C . GLN A 1 125 ? -1.622 -4.964 -4.333 1.00 97.69 125 GLN A C 1
ATOM 950 O O . GLN A 1 125 ? -0.528 -5.030 -4.903 1.00 97.69 125 GLN A O 1
ATOM 955 N N . ALA A 1 126 ? -2.767 -5.288 -4.940 1.00 97.75 126 ALA A N 1
ATOM 956 C CA . ALA A 1 126 ? -2.839 -5.684 -6.342 1.00 97.75 126 ALA A CA 1
ATOM 957 C C . ALA A 1 126 ? -2.395 -4.545 -7.275 1.00 97.75 126 ALA A C 1
ATOM 959 O O . ALA A 1 126 ? -1.602 -4.782 -8.191 1.00 97.75 126 ALA A O 1
ATOM 960 N N . ASP A 1 127 ? -2.809 -3.307 -6.997 1.00 98.00 127 ASP A N 1
ATOM 961 C CA . ASP A 1 127 ? -2.367 -2.131 -7.752 1.00 98.00 127 ASP A CA 1
ATOM 962 C C . ASP A 1 127 ? -0.866 -1.883 -7.631 1.00 98.00 127 ASP A C 1
ATOM 964 O O . ASP A 1 127 ? -0.191 -1.692 -8.644 1.00 98.00 127 ASP A O 1
ATOM 968 N N . ILE A 1 128 ? -0.307 -1.957 -6.420 1.00 97.94 128 ILE A N 1
ATOM 969 C CA . ILE A 1 128 ? 1.142 -1.830 -6.210 1.00 97.94 128 ILE A CA 1
ATOM 970 C C . ILE A 1 128 ? 1.891 -2.909 -7.001 1.00 97.94 128 ILE A C 1
ATOM 972 O O . ILE A 1 128 ? 2.913 -2.619 -7.626 1.00 97.94 128 ILE A O 1
ATOM 976 N N . LYS A 1 129 ? 1.398 -4.153 -6.999 1.00 98.12 129 LYS A N 1
ATOM 977 C CA . LYS A 1 129 ? 2.002 -5.251 -7.765 1.00 98.12 129 LYS A CA 1
ATOM 978 C C . LYS A 1 129 ? 1.964 -4.961 -9.267 1.00 98.12 129 LYS A C 1
ATOM 980 O O . LYS A 1 129 ? 2.998 -5.074 -9.925 1.00 98.12 129 LYS A O 1
ATOM 985 N N . ARG A 1 130 ? 0.810 -4.537 -9.789 1.00 98.38 130 ARG A N 1
ATOM 986 C CA . ARG A 1 130 ? 0.636 -4.155 -11.197 1.00 98.38 130 ARG A CA 1
ATOM 987 C C . ARG A 1 130 ? 1.587 -3.023 -11.589 1.00 98.38 130 ARG A C 1
ATOM 989 O O . ARG A 1 130 ? 2.285 -3.152 -12.591 1.00 98.38 130 ARG A O 1
ATOM 996 N N . LEU A 1 131 ? 1.659 -1.959 -10.789 1.00 98.12 131 LEU A N 1
ATOM 997 C CA . LEU A 1 131 ? 2.537 -0.810 -11.035 1.00 98.12 131 LEU A CA 1
ATOM 998 C C . LEU A 1 131 ? 4.017 -1.205 -11.026 1.00 98.12 131 LEU A C 1
ATOM 1000 O O . LEU A 1 131 ? 4.766 -0.794 -11.908 1.00 98.12 131 LEU A O 1
ATOM 1004 N N . LYS A 1 132 ? 4.443 -2.057 -10.085 1.00 97.50 132 LYS A N 1
ATOM 1005 C CA . LYS A 1 132 ? 5.818 -2.584 -10.062 1.00 97.50 132 LYS A CA 1
ATOM 1006 C C . LYS A 1 132 ? 6.149 -3.375 -11.329 1.00 97.50 132 LYS A C 1
ATOM 1008 O O . LYS A 1 132 ? 7.232 -3.204 -11.884 1.00 97.50 132 LYS A O 1
ATOM 1013 N N . SER A 1 133 ? 5.226 -4.214 -11.800 1.00 97.75 133 SER A N 1
ATOM 1014 C CA . SER A 1 133 ? 5.401 -4.956 -13.053 1.00 97.75 133 SER A CA 1
ATOM 1015 C C . SER A 1 133 ? 5.462 -4.033 -14.272 1.00 97.75 133 SER A C 1
ATOM 1017 O O . SER A 1 133 ? 6.321 -4.232 -15.128 1.00 97.75 133 SER A O 1
ATOM 1019 N N . GLN A 1 134 ? 4.609 -3.006 -14.333 1.00 97.69 134 GLN A N 1
ATOM 1020 C CA . GLN A 1 134 ? 4.627 -2.006 -15.407 1.00 97.69 134 GLN A CA 1
ATOM 1021 C C . GLN A 1 134 ? 5.955 -1.247 -15.445 1.00 97.69 134 GLN A C 1
ATOM 1023 O O . GLN A 1 134 ? 6.589 -1.193 -16.495 1.00 97.69 134 GLN A O 1
ATOM 1028 N N . LEU A 1 135 ? 6.428 -0.761 -14.295 1.00 97.75 135 LEU A N 1
ATOM 1029 C CA . LEU A 1 135 ? 7.710 -0.064 -14.187 1.00 97.75 135 LEU A CA 1
ATOM 1030 C C . LEU A 1 135 ? 8.883 -0.955 -14.629 1.00 97.75 135 LEU A C 1
ATOM 1032 O O . LEU A 1 135 ? 9.795 -0.503 -15.319 1.00 97.75 135 LEU A O 1
ATOM 1036 N N . GLY A 1 136 ? 8.863 -2.236 -14.244 1.00 96.94 136 GLY A N 1
ATOM 1037 C CA . GLY A 1 136 ? 9.873 -3.205 -14.666 1.00 96.94 136 GLY A CA 1
ATOM 1038 C C . GLY A 1 136 ? 9.885 -3.418 -16.182 1.00 96.94 136 GLY A C 1
ATOM 1039 O O . GLY A 1 136 ? 10.952 -3.379 -16.796 1.00 96.94 136 GLY A O 1
ATOM 1040 N N . ALA A 1 137 ? 8.709 -3.598 -16.789 1.00 97.44 137 ALA A N 1
ATOM 1041 C CA . ALA A 1 137 ? 8.570 -3.760 -18.235 1.00 97.44 137 ALA A CA 1
ATOM 1042 C C . ALA A 1 137 ? 9.015 -2.504 -18.998 1.00 97.44 137 ALA A C 1
ATOM 1044 O O . ALA A 1 137 ? 9.765 -2.600 -19.969 1.00 97.44 137 ALA A O 1
ATOM 1045 N N . GLU A 1 138 ? 8.615 -1.325 -18.524 1.00 98.06 138 GLU A N 1
ATOM 1046 C CA . GLU A 1 138 ? 8.988 -0.050 -19.128 1.00 98.06 138 GLU A CA 1
ATOM 1047 C C . GLU A 1 138 ? 10.499 0.190 -19.055 1.00 98.06 138 GLU A C 1
ATOM 1049 O O . GLU A 1 138 ? 11.116 0.547 -20.058 1.00 98.06 138 GLU A O 1
ATOM 1054 N N . LYS A 1 139 ? 11.134 -0.120 -17.919 1.00 98.25 139 LYS A N 1
ATOM 1055 C CA . LYS A 1 139 ? 12.595 -0.057 -17.787 1.00 98.25 139 LYS A CA 1
ATOM 1056 C C . LYS A 1 139 ? 13.301 -0.955 -18.806 1.00 98.25 139 LYS A C 1
ATOM 1058 O O . LYS A 1 139 ? 14.290 -0.539 -19.405 1.00 98.25 139 LYS A O 1
ATOM 1063 N N . ILE A 1 140 ? 12.813 -2.180 -19.015 1.00 97.94 140 ILE A N 1
ATOM 1064 C CA . ILE A 1 140 ? 13.386 -3.104 -20.007 1.00 97.94 140 ILE A CA 1
ATOM 1065 C C . ILE A 1 140 ? 13.225 -2.538 -21.423 1.00 97.94 140 ILE A C 1
ATOM 1067 O O . ILE A 1 140 ? 14.187 -2.552 -22.193 1.00 97.94 140 ILE A O 1
ATOM 1071 N N . ALA A 1 141 ? 12.049 -2.000 -21.752 1.00 98.00 141 ALA A N 1
ATOM 1072 C CA . ALA A 1 141 ? 11.788 -1.390 -23.053 1.00 98.00 141 ALA A CA 1
ATOM 1073 C C . ALA A 1 141 ? 12.695 -0.175 -23.312 1.00 98.00 141 ALA A C 1
ATOM 1075 O O . ALA A 1 141 ? 13.290 -0.074 -24.385 1.00 98.00 141 ALA A O 1
ATOM 1076 N N . GLN A 1 142 ? 12.873 0.701 -22.319 1.00 97.81 142 GLN A N 1
ATOM 1077 C CA . GLN A 1 142 ? 13.771 1.856 -22.417 1.00 97.81 142 GLN A CA 1
ATOM 1078 C C . GLN A 1 142 ? 15.231 1.429 -22.613 1.00 97.81 142 GLN A C 1
ATOM 1080 O O . GLN A 1 142 ? 15.918 1.967 -23.478 1.00 97.81 142 GLN A O 1
ATOM 1085 N N . LEU A 1 143 ? 15.703 0.417 -21.877 1.00 98.31 143 LEU A N 1
ATOM 1086 C CA . LEU A 1 143 ? 17.055 -0.120 -22.064 1.00 98.31 143 LEU A CA 1
ATOM 1087 C C . LEU A 1 143 ? 17.247 -0.729 -23.460 1.00 98.31 143 LEU A C 1
ATOM 1089 O O . LEU A 1 143 ? 18.298 -0.542 -24.073 1.00 98.31 143 LEU A O 1
ATOM 1093 N N . ALA A 1 144 ? 16.243 -1.437 -23.982 1.00 98.06 144 ALA A N 1
ATOM 1094 C CA . ALA A 1 144 ? 16.280 -1.966 -25.343 1.00 98.06 144 ALA A CA 1
ATOM 1095 C C . ALA A 1 144 ? 16.303 -0.840 -26.391 1.00 98.06 144 ALA A C 1
ATOM 1097 O O . ALA A 1 144 ? 17.033 -0.934 -27.379 1.00 98.06 144 ALA A O 1
ATOM 1098 N N . PHE A 1 145 ? 15.556 0.239 -26.154 1.00 98.06 145 PHE A N 1
ATOM 1099 C CA . PHE A 1 145 ? 15.547 1.415 -27.016 1.00 98.06 145 PHE A CA 1
ATOM 1100 C C . PHE A 1 145 ? 16.910 2.118 -27.043 1.00 98.06 145 PHE A C 1
ATOM 1102 O O . PHE A 1 145 ? 17.429 2.382 -28.126 1.00 98.06 145 PHE A O 1
ATOM 1109 N N . ILE A 1 146 ? 17.538 2.327 -25.880 1.00 98.19 146 ILE A N 1
ATOM 1110 C CA . ILE A 1 146 ? 18.894 2.893 -25.786 1.00 98.19 146 ILE A CA 1
ATOM 1111 C C . ILE A 1 146 ? 19.893 2.027 -26.562 1.00 98.19 146 ILE A C 1
ATOM 1113 O O . ILE A 1 146 ? 20.615 2.546 -27.406 1.00 98.19 146 ILE A O 1
ATOM 1117 N N . ARG A 1 147 ? 19.882 0.701 -26.367 1.00 98.38 147 ARG A N 1
ATOM 1118 C CA . ARG A 1 147 ? 20.778 -0.214 -27.101 1.00 98.38 147 ARG A CA 1
ATOM 1119 C C . ARG A 1 147 ? 20.580 -0.151 -28.613 1.00 98.38 147 ARG A C 1
ATOM 1121 O O . ARG A 1 147 ? 21.548 -0.229 -29.364 1.00 98.38 147 ARG A O 1
ATOM 1128 N N . ARG A 1 148 ? 19.331 -0.023 -29.073 1.00 98.38 148 ARG A N 1
ATOM 1129 C CA . ARG A 1 148 ? 19.034 0.156 -30.498 1.00 98.38 148 ARG A CA 1
ATOM 1130 C C . ARG A 1 148 ? 19.624 1.466 -31.017 1.00 98.38 148 ARG A C 1
ATOM 1132 O O . ARG A 1 148 ? 20.247 1.442 -32.072 1.00 98.38 148 ARG A O 1
ATOM 1139 N N . LEU A 1 149 ? 19.457 2.569 -30.286 1.00 98.38 149 LEU A N 1
ATOM 1140 C CA . LEU A 1 149 ? 20.031 3.866 -30.656 1.00 98.38 149 LEU A CA 1
ATOM 1141 C C . LEU A 1 149 ? 21.562 3.829 -30.685 1.00 98.38 149 LEU A C 1
ATOM 1143 O O . LEU A 1 149 ? 22.168 4.369 -31.604 1.00 98.38 149 LEU A O 1
ATOM 1147 N N . GLU A 1 150 ? 22.194 3.161 -29.722 1.00 97.44 150 GLU A N 1
ATOM 1148 C CA . GLU A 1 150 ? 23.648 2.965 -29.707 1.00 97.44 150 GLU A CA 1
ATOM 1149 C C . GLU A 1 150 ? 24.120 2.161 -30.924 1.00 97.44 150 GLU A C 1
ATOM 1151 O O . GLU A 1 150 ? 25.093 2.541 -31.578 1.00 97.44 150 GLU A O 1
ATOM 1156 N N . ALA A 1 151 ? 23.413 1.079 -31.266 1.00 97.94 151 ALA A N 1
ATOM 1157 C CA . ALA A 1 151 ? 23.716 0.268 -32.441 1.00 97.94 151 ALA A CA 1
ATOM 1158 C C . ALA A 1 151 ? 23.506 1.046 -33.750 1.00 97.94 151 ALA A C 1
ATOM 1160 O O . ALA A 1 151 ? 24.328 0.949 -34.661 1.00 97.94 151 ALA A O 1
ATOM 1161 N N . GLU A 1 152 ? 22.443 1.846 -33.836 1.00 98.00 152 GLU A N 1
ATOM 1162 C CA . GLU A 1 152 ? 22.166 2.713 -34.980 1.00 98.00 152 GLU A CA 1
ATOM 1163 C C . GLU A 1 152 ? 23.255 3.776 -35.140 1.00 98.00 152 GLU A C 1
ATOM 1165 O O . GLU A 1 152 ? 23.824 3.912 -36.222 1.00 98.00 152 GLU A O 1
ATOM 1170 N N . LEU A 1 153 ? 23.627 4.454 -34.051 1.00 97.56 153 LEU A N 1
ATOM 1171 C CA . LEU A 1 153 ? 24.709 5.434 -34.043 1.00 97.56 153 LEU A CA 1
ATOM 1172 C C . LEU A 1 153 ? 26.044 4.799 -34.448 1.00 97.56 153 LEU A C 1
ATOM 1174 O O . LEU A 1 153 ? 26.810 5.392 -35.209 1.00 97.56 153 LEU A O 1
ATOM 1178 N N . GLN A 1 154 ? 26.341 3.590 -33.967 1.00 96.81 154 GLN A N 1
ATOM 1179 C CA . GLN A 1 154 ? 27.554 2.875 -34.357 1.00 96.81 154 GLN A CA 1
ATOM 1180 C C . GLN A 1 154 ? 27.527 2.483 -35.839 1.00 96.81 154 GLN A C 1
ATOM 1182 O O . GLN A 1 154 ? 28.538 2.627 -36.528 1.00 96.81 154 GLN A O 1
ATOM 1187 N N . GLY A 1 155 ? 26.375 2.038 -36.346 1.00 97.44 155 GLY A N 1
ATOM 1188 C CA . GLY A 1 155 ? 26.164 1.773 -37.766 1.00 97.44 155 GLY A CA 1
ATOM 1189 C C . GLY A 1 155 ? 26.416 3.017 -38.616 1.00 97.44 155 GLY A C 1
ATOM 1190 O O . GLY A 1 155 ? 27.226 2.965 -39.540 1.00 97.44 155 GLY A O 1
ATOM 1191 N N . GLN A 1 156 ? 25.817 4.150 -38.241 1.00 96.69 156 GLN A N 1
ATOM 1192 C CA . GLN A 1 156 ? 26.002 5.440 -38.912 1.00 96.69 156 GLN A CA 1
ATOM 1193 C C . GLN A 1 156 ? 27.469 5.897 -38.899 1.00 96.69 156 GLN A C 1
ATOM 1195 O O . GLN A 1 156 ? 27.995 6.339 -39.923 1.00 96.69 156 GLN A O 1
ATOM 1200 N N . LYS A 1 157 ? 28.175 5.731 -37.771 1.00 95.88 157 LYS A N 1
ATOM 1201 C CA . LYS A 1 157 ? 29.619 6.014 -37.678 1.00 95.88 157 LYS A CA 1
ATOM 1202 C C . LYS A 1 157 ? 30.435 5.143 -38.629 1.00 95.88 157 LYS A C 1
ATOM 1204 O O . LYS A 1 157 ? 31.328 5.654 -39.302 1.00 95.88 157 LYS A O 1
ATOM 1209 N N . ASN A 1 158 ? 30.129 3.848 -38.704 1.00 96.56 158 ASN A N 1
ATOM 1210 C CA . ASN A 1 158 ? 30.829 2.917 -39.587 1.00 96.56 158 ASN A CA 1
ATOM 1211 C C . ASN A 1 158 ? 30.593 3.264 -41.065 1.00 96.56 158 ASN A C 1
ATOM 1213 O O . ASN A 1 158 ? 31.548 3.308 -41.842 1.00 96.56 158 ASN A O 1
ATOM 1217 N N . THR A 1 159 ? 29.347 3.560 -41.454 1.00 96.25 159 THR A N 1
ATOM 1218 C CA . THR A 1 159 ? 29.025 3.975 -42.828 1.00 96.25 159 THR A CA 1
ATOM 1219 C C . THR A 1 159 ? 29.698 5.293 -43.181 1.00 96.25 159 THR A C 1
ATOM 1221 O O . THR A 1 159 ? 30.268 5.421 -44.261 1.00 96.25 159 THR A O 1
ATOM 1224 N N . PHE A 1 160 ? 29.706 6.253 -42.255 1.00 94.88 160 PHE A N 1
ATOM 1225 C CA . PHE A 1 160 ? 30.375 7.532 -42.455 1.00 94.88 160 PHE A CA 1
ATOM 1226 C C . PHE A 1 160 ? 31.888 7.355 -42.628 1.00 94.88 160 PHE A C 1
ATOM 1228 O O . PHE A 1 160 ? 32.466 7.874 -43.582 1.00 94.88 160 PHE A O 1
ATOM 1235 N N . ALA A 1 161 ? 32.531 6.554 -41.773 1.00 95.19 161 ALA A N 1
ATOM 1236 C CA . ALA A 1 161 ? 33.951 6.234 -41.903 1.00 95.19 161 ALA A CA 1
ATOM 1237 C C . ALA A 1 161 ? 34.274 5.570 -43.254 1.00 95.19 161 ALA A C 1
ATOM 1239 O O . ALA A 1 161 ? 35.270 5.921 -43.889 1.00 95.19 161 ALA A O 1
ATOM 1240 N N . ALA A 1 162 ? 33.419 4.660 -43.734 1.00 96.75 162 ALA A N 1
ATOM 1241 C CA . ALA A 1 162 ? 33.567 4.047 -45.052 1.00 96.75 162 ALA A CA 1
ATOM 1242 C C . ALA A 1 162 ? 33.455 5.077 -46.192 1.00 96.75 162 ALA A C 1
ATOM 1244 O O . ALA A 1 162 ? 34.270 5.050 -47.117 1.00 96.75 162 ALA A O 1
ATOM 1245 N N . THR A 1 163 ? 32.514 6.022 -46.103 1.00 96.31 163 THR A N 1
ATOM 1246 C CA . THR A 1 163 ? 32.380 7.130 -47.063 1.00 96.31 163 THR A CA 1
ATOM 1247 C C . THR A 1 163 ? 33.635 8.000 -47.095 1.00 96.31 163 THR A C 1
ATOM 1249 O O . THR A 1 163 ? 34.170 8.257 -48.173 1.00 96.31 163 THR A O 1
ATOM 1252 N N . ILE A 1 164 ? 34.167 8.391 -45.932 1.00 95.75 164 ILE A N 1
ATOM 1253 C CA . ILE A 1 164 ? 35.414 9.168 -45.850 1.00 95.75 164 ILE A CA 1
ATOM 1254 C C . ILE A 1 164 ? 36.588 8.391 -46.452 1.00 95.75 164 ILE A C 1
ATOM 1256 O O . ILE A 1 164 ? 37.362 8.953 -47.228 1.00 95.75 164 ILE A O 1
ATOM 1260 N N . ASN A 1 165 ? 36.707 7.095 -46.153 1.00 96.88 165 ASN A N 1
ATOM 1261 C CA . ASN A 1 165 ? 37.759 6.253 -46.719 1.00 96.88 165 ASN A CA 1
ATOM 1262 C C . ASN A 1 165 ? 37.665 6.183 -48.250 1.00 96.88 165 ASN A C 1
ATOM 1264 O O . ASN A 1 165 ? 38.682 6.364 -48.924 1.00 96.88 165 ASN A O 1
ATOM 1268 N N . LYS A 1 166 ? 36.460 6.004 -48.806 1.00 97.44 166 LYS A N 1
ATOM 1269 C CA . LYS A 1 166 ? 36.223 6.012 -50.256 1.00 97.44 166 LYS A CA 1
ATOM 1270 C C . LYS A 1 166 ? 36.629 7.347 -50.890 1.00 97.44 166 LYS A C 1
ATOM 1272 O O . LYS A 1 166 ? 37.441 7.351 -51.811 1.00 97.44 166 LYS A O 1
ATOM 1277 N N . LEU A 1 167 ? 36.152 8.469 -50.347 1.00 96.44 167 LEU A N 1
ATOM 1278 C CA . LEU A 1 167 ? 36.494 9.813 -50.836 1.00 96.44 167 LEU A CA 1
ATOM 1279 C C . LEU A 1 167 ? 38.002 10.096 -50.742 1.00 96.44 167 LEU A C 1
ATOM 1281 O O . LEU A 1 167 ? 38.592 10.708 -51.633 1.00 96.44 167 LEU A O 1
ATOM 1285 N N . SER A 1 168 ? 38.661 9.612 -49.685 1.00 95.50 168 SER A N 1
ATOM 1286 C CA . SER A 1 168 ? 40.114 9.741 -49.532 1.00 95.50 168 SER A CA 1
ATOM 1287 C C . SER A 1 168 ? 40.889 8.963 -50.604 1.00 95.50 168 SER A C 1
ATOM 1289 O O . SER A 1 168 ? 41.925 9.437 -51.078 1.00 95.50 168 SER A O 1
ATOM 1291 N N . ALA A 1 169 ? 40.382 7.795 -51.015 1.00 96.94 169 ALA A N 1
ATOM 1292 C CA . ALA A 1 169 ? 40.968 6.984 -52.075 1.00 96.94 169 ALA A CA 1
ATOM 1293 C C . ALA A 1 169 ? 40.739 7.613 -53.457 1.00 96.94 169 ALA A C 1
ATOM 1295 O O . ALA A 1 169 ? 41.680 7.691 -54.242 1.00 96.94 169 ALA A O 1
ATOM 1296 N N . GLU A 1 170 ? 39.539 8.136 -53.727 1.00 95.25 170 GLU A N 1
ATOM 1297 C CA . GLU A 1 170 ? 39.224 8.870 -54.962 1.00 95.25 170 GLU A CA 1
ATOM 1298 C C . GLU A 1 170 ? 40.121 10.101 -55.130 1.00 95.25 170 GLU A C 1
ATOM 1300 O O . GLU A 1 170 ? 40.728 10.282 -56.186 1.00 95.25 170 GLU A O 1
ATOM 1305 N N . LYS A 1 171 ? 40.301 10.891 -54.062 1.00 96.19 171 LYS A N 1
ATOM 1306 C CA . LYS A 1 171 ? 41.267 11.996 -54.047 1.00 96.19 171 LYS A CA 1
ATOM 1307 C C . LYS A 1 171 ? 42.676 11.514 -54.401 1.00 96.19 171 LYS A C 1
ATOM 1309 O O . LYS A 1 171 ? 43.345 12.153 -55.210 1.00 96.19 171 LYS A O 1
ATOM 1314 N N . ARG A 1 172 ? 43.148 10.425 -53.782 1.00 96.44 172 ARG A N 1
ATOM 1315 C CA . ARG A 1 172 ? 44.497 9.891 -54.029 1.00 96.44 172 ARG A CA 1
ATOM 1316 C C . ARG A 1 172 ? 44.662 9.445 -55.482 1.00 96.44 172 ARG A C 1
ATOM 1318 O O . ARG A 1 172 ? 45.677 9.770 -56.088 1.00 96.44 172 ARG A O 1
ATOM 1325 N N . ASN A 1 173 ? 43.668 8.756 -56.040 1.00 96.31 173 ASN A N 1
ATOM 1326 C CA . ASN A 1 173 ? 43.675 8.342 -57.443 1.00 96.31 173 ASN A CA 1
ATOM 1327 C C . ASN A 1 173 ? 43.741 9.559 -58.373 1.00 96.31 173 ASN A C 1
ATOM 1329 O O . ASN A 1 173 ? 44.635 9.625 -59.208 1.00 96.31 173 ASN A O 1
ATOM 1333 N N . ALA A 1 174 ? 42.895 10.571 -58.152 1.00 95.88 174 ALA A N 1
ATOM 1334 C CA . ALA A 1 174 ? 42.921 11.804 -58.939 1.00 95.88 174 ALA A CA 1
ATOM 1335 C C . ALA A 1 174 ? 44.279 12.530 -58.856 1.00 95.88 174 ALA A C 1
ATOM 1337 O O . ALA A 1 174 ? 44.738 13.103 -59.840 1.00 95.88 174 ALA A O 1
ATOM 1338 N N . GLN A 1 175 ? 44.945 12.503 -57.694 1.00 94.69 175 GLN A N 1
ATOM 1339 C CA . GLN A 1 175 ? 46.288 13.072 -57.528 1.00 94.69 175 GLN A CA 1
ATOM 1340 C C . GLN A 1 175 ? 47.354 12.302 -58.318 1.00 94.69 175 GLN A C 1
ATOM 1342 O O . GLN A 1 175 ? 48.202 12.931 -58.947 1.00 94.69 175 GLN A O 1
ATOM 1347 N N . ILE A 1 176 ? 47.313 10.967 -58.295 1.00 96.19 176 ILE A N 1
ATOM 1348 C CA . ILE A 1 176 ? 48.226 10.114 -59.074 1.00 96.19 176 ILE A CA 1
ATOM 1349 C C . ILE A 1 176 ? 48.012 10.338 -60.572 1.00 96.19 176 ILE A C 1
ATOM 1351 O O . ILE A 1 176 ? 48.979 10.456 -61.326 1.00 96.19 176 ILE A O 1
ATOM 1355 N N . ASP A 1 177 ? 46.754 10.426 -61.004 1.00 93.94 177 ASP A N 1
ATOM 1356 C CA . ASP A 1 177 ? 46.433 10.712 -62.395 1.00 93.94 177 ASP A CA 1
ATOM 1357 C C . ASP A 1 177 ? 46.978 12.084 -62.784 1.00 93.94 177 ASP A C 1
ATOM 1359 O O . ASP A 1 177 ? 47.737 12.170 -63.744 1.00 93.94 177 ASP A O 1
ATOM 1363 N N . LEU A 1 178 ? 46.726 13.136 -61.998 1.00 95.25 178 LEU A N 1
ATOM 1364 C CA . LEU A 1 178 ? 47.278 14.462 -62.283 1.00 95.25 178 LEU A CA 1
ATOM 1365 C C . LEU A 1 178 ? 48.805 14.433 -62.465 1.00 95.25 178 LEU A C 1
ATOM 1367 O O . LEU A 1 178 ? 49.289 14.981 -63.448 1.00 95.25 178 LEU A O 1
ATOM 1371 N N . GLN A 1 179 ? 49.545 13.716 -61.612 1.00 94.75 179 GLN A N 1
ATOM 1372 C CA . GLN A 1 179 ? 51.000 13.554 -61.763 1.00 94.75 179 GLN A CA 1
ATOM 1373 C C . GLN A 1 179 ? 51.392 12.890 -63.091 1.00 94.75 179 GLN A C 1
ATOM 1375 O O . GLN A 1 179 ? 52.372 13.279 -63.726 1.00 94.75 179 GLN A O 1
ATOM 1380 N N . ARG A 1 180 ? 50.632 11.886 -63.538 1.00 94.62 180 ARG A N 1
ATOM 1381 C CA . ARG A 1 180 ? 50.852 11.251 -64.845 1.00 94.62 180 ARG A CA 1
ATOM 1382 C C . ARG A 1 180 ? 50.568 12.227 -65.988 1.00 94.62 180 ARG A C 1
ATOM 1384 O O . ARG A 1 180 ? 51.334 12.277 -66.948 1.00 94.62 180 ARG A O 1
ATOM 1391 N N . TYR A 1 181 ? 49.493 13.004 -65.884 1.00 94.19 181 TYR A N 1
ATOM 1392 C CA . TYR A 1 181 ? 49.124 14.010 -66.881 1.00 94.19 181 TYR A CA 1
ATOM 1393 C C . TYR A 1 181 ? 50.093 15.203 -66.895 1.00 94.19 181 TYR A C 1
ATOM 1395 O O . TYR A 1 181 ? 50.340 15.747 -67.968 1.00 94.19 181 TYR A O 1
ATOM 1403 N N . ASP A 1 182 ? 50.709 15.564 -65.767 1.00 93.94 182 ASP A N 1
ATOM 1404 C CA . ASP A 1 182 ? 51.780 16.568 -65.705 1.00 93.94 182 ASP A CA 1
ATOM 1405 C C . ASP A 1 182 ? 52.968 16.157 -66.598 1.00 93.94 182 ASP A C 1
ATOM 1407 O O . ASP A 1 182 ? 53.474 16.969 -67.375 1.00 93.94 182 ASP A O 1
ATOM 1411 N N . LEU A 1 183 ? 53.371 14.877 -66.553 1.00 94.88 183 LEU A N 1
ATOM 1412 C CA . LEU A 1 183 ? 54.436 14.334 -67.410 1.00 94.88 183 LEU A CA 1
ATOM 1413 C C . LEU A 1 183 ? 54.045 14.330 -68.894 1.00 94.88 183 LEU A C 1
ATOM 1415 O O . LEU A 1 183 ? 54.861 14.676 -69.746 1.00 94.88 183 LEU A O 1
ATOM 1419 N N . LEU A 1 184 ? 52.800 13.954 -69.206 1.00 93.69 184 LEU A N 1
ATO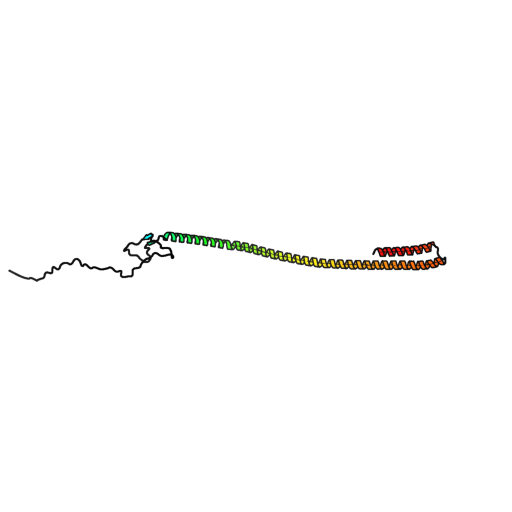M 1420 C CA . LEU A 1 184 ? 52.283 13.953 -70.579 1.00 93.69 184 LEU A CA 1
ATOM 1421 C C . LEU A 1 184 ? 52.160 15.369 -71.157 1.00 93.69 184 LEU A C 1
ATOM 1423 O O . LEU A 1 184 ? 52.366 15.568 -72.352 1.00 93.69 184 LEU A O 1
ATOM 1427 N N . TYR A 1 185 ? 51.830 16.358 -70.326 1.00 93.81 185 TYR A N 1
ATOM 1428 C CA . TYR A 1 185 ? 51.797 17.759 -70.738 1.00 93.81 185 TYR A CA 1
ATOM 1429 C C . TYR A 1 185 ? 53.210 18.279 -71.011 1.00 93.81 185 TYR A C 1
ATOM 1431 O O . TYR A 1 185 ? 53.446 18.898 -72.047 1.00 93.81 185 TYR A O 1
ATOM 1439 N N . ALA A 1 186 ? 54.166 17.962 -70.129 1.00 93.50 186 ALA A N 1
ATOM 1440 C CA . ALA A 1 186 ? 55.569 18.341 -70.296 1.00 93.50 186 ALA A CA 1
ATOM 1441 C C . ALA A 1 186 ? 56.204 17.751 -71.569 1.00 93.50 186 ALA A C 1
ATOM 1443 O O . ALA A 1 186 ? 57.069 18.386 -72.169 1.00 93.50 186 ALA A O 1
ATOM 1444 N N . SER A 1 187 ? 55.763 16.567 -72.007 1.00 93.81 187 SER A N 1
ATOM 1445 C CA . SER A 1 187 ? 56.193 15.945 -73.266 1.00 93.81 187 SER A CA 1
ATOM 1446 C C . SER A 1 187 ? 55.379 16.374 -74.498 1.00 93.81 187 SER A C 1
ATOM 1448 O O . SER A 1 187 ? 55.654 15.897 -75.597 1.00 93.81 187 SER A O 1
ATOM 1450 N N . GLY A 1 188 ? 54.392 17.267 -74.344 1.00 92.00 188 GLY A N 1
ATOM 1451 C CA . GLY A 1 188 ? 53.551 17.779 -75.434 1.00 92.00 188 GLY A CA 1
ATOM 1452 C C . GLY A 1 188 ? 52.474 16.808 -75.939 1.00 92.00 188 GLY A C 1
ATOM 1453 O O . GLY A 1 188 ? 51.849 17.073 -76.963 1.00 92.00 188 GLY A O 1
ATOM 1454 N N . ALA A 1 189 ? 52.238 15.691 -75.244 1.00 94.44 189 ALA A N 1
ATOM 1455 C CA . ALA A 1 189 ? 51.295 14.646 -75.653 1.00 94.44 189 ALA A CA 1
ATOM 1456 C C . ALA A 1 189 ? 49.814 14.987 -75.377 1.00 94.44 189 ALA A C 1
ATOM 1458 O O . ALA A 1 189 ? 48.925 14.314 -75.897 1.00 94.44 189 ALA A O 1
ATOM 1459 N N . ILE A 1 190 ? 49.532 16.012 -74.563 1.00 93.56 190 ILE A N 1
ATOM 1460 C CA . ILE A 1 190 ? 48.174 16.477 -74.228 1.00 93.56 190 ILE A CA 1
ATOM 1461 C C . ILE A 1 190 ? 48.065 18.006 -74.293 1.00 93.56 190 ILE A C 1
ATOM 1463 O O . ILE A 1 190 ? 49.063 18.720 -74.213 1.00 93.56 190 ILE A O 1
ATOM 1467 N N . SER A 1 191 ? 46.838 18.523 -74.393 1.00 95.19 191 SER A N 1
ATOM 1468 C CA . SER A 1 191 ? 46.564 19.965 -74.442 1.00 95.19 191 SER A CA 1
ATOM 1469 C C . SER A 1 191 ? 46.519 20.621 -73.053 1.00 95.19 191 SER A C 1
ATOM 1471 O O . SER A 1 191 ? 46.232 19.972 -72.043 1.00 95.19 191 SER A O 1
ATOM 1473 N N . GLN A 1 192 ? 46.714 21.946 -73.007 1.00 91.69 192 GLN A N 1
ATOM 1474 C CA . GLN A 1 192 ? 46.582 22.750 -71.781 1.00 91.69 192 GLN A CA 1
ATOM 1475 C C . GLN A 1 192 ? 45.177 22.649 -71.160 1.00 91.69 192 GLN A C 1
ATOM 1477 O O . GLN A 1 192 ? 45.034 22.632 -69.940 1.00 91.69 192 GLN A O 1
ATOM 1482 N N . GLN A 1 193 ? 44.133 22.556 -71.990 1.00 95.00 193 GLN A N 1
ATOM 1483 C CA . GLN A 1 193 ? 42.752 22.420 -71.523 1.00 95.00 193 GLN A CA 1
ATOM 1484 C C . GLN A 1 193 ? 42.527 21.089 -70.791 1.00 95.00 193 GLN A C 1
ATOM 1486 O O . GLN A 1 193 ? 41.880 21.072 -69.743 1.00 95.00 193 GLN A O 1
ATOM 1491 N N . GLU A 1 194 ? 43.074 19.986 -71.312 1.00 92.62 194 GLU A N 1
ATOM 1492 C CA . GLU A 1 194 ? 42.949 18.668 -70.679 1.00 92.62 194 GLU A CA 1
ATOM 1493 C C . GLU A 1 194 ? 43.749 18.608 -69.371 1.00 92.62 194 GLU A C 1
ATOM 1495 O O . GLU A 1 194 ? 43.243 18.136 -68.355 1.00 92.62 194 GLU A O 1
ATOM 1500 N N . HIS A 1 195 ? 44.955 19.180 -69.351 1.00 92.19 195 HIS A N 1
ATOM 1501 C CA . HIS A 1 195 ? 45.747 19.325 -68.127 1.00 92.19 195 HIS A CA 1
ATOM 1502 C C . HIS A 1 195 ? 45.008 20.131 -67.042 1.00 92.19 195 HIS A C 1
ATOM 1504 O O . HIS A 1 195 ? 44.859 19.668 -65.908 1.00 92.19 195 HIS A O 1
ATOM 1510 N N . TYR A 1 196 ? 44.444 21.290 -67.403 1.00 94.06 196 TYR A N 1
ATOM 1511 C CA . TYR A 1 196 ? 43.650 22.121 -66.490 1.00 94.06 196 TYR A CA 1
ATOM 1512 C C . TYR A 1 196 ? 42.404 21.391 -65.963 1.00 94.06 196 TYR A C 1
ATOM 1514 O O . TYR A 1 196 ? 42.063 21.505 -64.782 1.00 94.06 196 TYR A O 1
ATOM 1522 N N . ARG A 1 197 ? 41.741 20.586 -66.802 1.00 95.38 197 ARG A N 1
ATOM 1523 C CA . ARG A 1 197 ? 40.601 19.755 -66.392 1.00 95.38 197 ARG A CA 1
ATOM 1524 C C . ARG A 1 197 ? 40.989 18.748 -65.304 1.00 95.38 197 ARG A C 1
ATOM 1526 O O . ARG A 1 197 ? 40.242 18.599 -64.337 1.00 95.38 197 ARG A O 1
ATOM 1533 N N . GLN A 1 198 ? 42.157 18.110 -65.407 1.00 93.69 198 GLN A N 1
ATOM 1534 C CA . GLN A 1 198 ? 42.640 17.192 -64.366 1.00 93.69 198 GLN A CA 1
ATOM 1535 C C . GLN A 1 198 ? 42.994 17.928 -63.065 1.00 93.69 198 GLN A C 1
ATOM 1537 O O . GLN A 1 198 ? 42.670 17.456 -61.972 1.00 93.69 198 GLN A O 1
ATOM 1542 N N . GLN A 1 199 ? 43.568 19.132 -63.155 1.00 93.69 199 GLN A N 1
ATOM 1543 C CA . GLN A 1 199 ? 43.804 19.974 -61.975 1.00 93.69 199 GLN A CA 1
ATOM 1544 C C . GLN A 1 199 ? 42.500 20.352 -61.262 1.00 93.69 199 GLN A C 1
ATOM 1546 O O . GLN A 1 199 ? 42.430 20.327 -60.028 1.00 93.69 199 GLN A O 1
ATOM 1551 N N . LEU A 1 200 ? 41.457 20.698 -62.022 1.00 95.81 200 LEU A N 1
ATOM 1552 C CA . LEU A 1 200 ? 40.131 20.972 -61.470 1.00 95.81 200 LEU A CA 1
ATOM 1553 C C . LEU A 1 200 ? 39.522 19.736 -60.803 1.00 95.81 200 LEU A C 1
ATOM 1555 O O . LEU A 1 200 ? 38.969 19.868 -59.713 1.00 95.81 200 LEU A O 1
ATOM 1559 N N . ASN A 1 201 ? 39.679 18.549 -61.394 1.00 95.38 201 ASN A N 1
ATOM 1560 C CA . ASN A 1 201 ? 39.196 17.292 -60.818 1.00 95.38 201 ASN A CA 1
ATOM 1561 C C . ASN A 1 201 ? 39.801 17.035 -59.421 1.00 95.38 201 ASN A C 1
ATOM 1563 O O . ASN A 1 201 ? 39.081 16.790 -58.453 1.00 95.38 201 ASN A O 1
ATOM 1567 N N . VAL A 1 202 ? 41.117 17.222 -59.259 1.00 96.12 202 VAL A N 1
ATOM 1568 C CA . VAL A 1 202 ? 41.775 17.117 -57.941 1.00 96.12 202 VAL A CA 1
ATOM 1569 C C . VAL A 1 202 ? 41.255 18.169 -56.956 1.00 96.12 202 VAL A C 1
ATOM 1571 O O . VAL A 1 202 ? 41.056 17.866 -55.774 1.00 96.12 202 VAL A O 1
ATOM 1574 N N . LYS A 1 203 ? 41.026 19.413 -57.399 1.00 96.19 203 LYS A N 1
ATOM 1575 C CA . LYS A 1 203 ? 40.446 20.464 -56.541 1.00 96.19 203 LYS A CA 1
ATOM 1576 C C . LYS A 1 203 ? 39.032 20.097 -56.080 1.00 96.19 203 LYS A C 1
ATOM 1578 O O . LYS A 1 203 ? 38.742 20.243 -54.895 1.00 96.19 203 LYS A O 1
ATOM 1583 N N . GLN A 1 204 ? 38.198 19.570 -56.975 1.00 96.06 204 GLN A N 1
ATOM 1584 C CA . GLN A 1 204 ? 36.843 19.110 -56.660 1.00 96.06 204 GLN A CA 1
ATOM 1585 C C . GLN A 1 204 ? 36.858 17.933 -55.677 1.00 96.06 204 GLN A C 1
ATOM 1587 O O . GLN A 1 204 ? 36.198 18.005 -54.643 1.00 96.06 204 GLN A O 1
ATOM 1592 N N . ALA A 1 205 ? 37.679 16.905 -55.915 1.00 95.19 205 ALA A N 1
ATOM 1593 C CA . ALA A 1 205 ? 37.807 15.764 -55.004 1.00 95.19 205 ALA A CA 1
ATOM 1594 C C . ALA A 1 205 ? 38.276 16.181 -53.594 1.00 95.19 205 ALA A C 1
ATOM 1596 O O . ALA A 1 205 ? 37.799 15.662 -52.583 1.00 95.19 205 ALA A O 1
ATOM 1597 N N . ASN A 1 206 ? 39.181 17.164 -53.502 1.00 95.19 206 ASN A N 1
ATOM 1598 C CA . ASN A 1 206 ? 39.591 17.745 -52.220 1.00 95.19 206 ASN A CA 1
ATOM 1599 C C . ASN A 1 206 ? 38.451 18.484 -51.511 1.00 95.19 206 ASN A C 1
ATOM 1601 O O . ASN A 1 206 ? 38.343 18.397 -50.288 1.00 95.19 206 ASN A O 1
ATOM 1605 N N . GLN A 1 207 ? 37.641 19.226 -52.264 1.00 95.62 207 GLN A N 1
ATOM 1606 C CA . GLN A 1 207 ? 36.525 19.991 -51.724 1.00 95.62 207 GLN A CA 1
ATOM 1607 C C . GLN A 1 207 ? 35.428 19.062 -51.183 1.00 95.62 207 GLN A C 1
ATOM 1609 O O . GLN A 1 207 ? 35.032 19.214 -50.030 1.00 95.62 207 GLN A O 1
ATOM 1614 N N . ILE A 1 208 ? 35.052 18.027 -51.942 1.00 94.38 208 ILE A N 1
ATOM 1615 C CA . ILE A 1 208 ? 34.065 17.017 -51.522 1.00 94.38 208 ILE A CA 1
ATOM 1616 C C . ILE A 1 208 ? 34.520 16.301 -50.243 1.00 94.38 208 ILE A C 1
ATOM 1618 O O . ILE A 1 208 ? 33.730 16.111 -49.320 1.00 94.38 208 ILE A O 1
ATOM 1622 N N . LEU A 1 209 ? 35.805 15.937 -50.140 1.00 94.06 209 LEU A N 1
ATOM 1623 C CA . LEU A 1 209 ? 36.332 15.314 -48.923 1.00 94.06 209 LEU A CA 1
ATOM 1624 C C . LEU A 1 209 ? 36.244 16.255 -47.711 1.00 94.06 209 LEU A C 1
ATOM 1626 O O . LEU A 1 209 ? 35.894 15.808 -46.621 1.00 94.06 209 LEU A O 1
ATOM 1630 N N . ARG A 1 210 ? 36.550 17.547 -47.884 1.00 94.00 210 ARG A N 1
ATOM 1631 C CA . ARG A 1 210 ? 36.444 18.542 -46.803 1.00 94.00 210 ARG A CA 1
ATOM 1632 C C . ARG A 1 210 ? 35.001 18.748 -46.360 1.00 94.00 210 ARG A C 1
ATOM 1634 O O . ARG A 1 210 ? 34.750 18.800 -45.163 1.00 94.00 210 ARG A O 1
ATOM 1641 N N . GLU A 1 211 ? 34.068 18.823 -47.302 1.00 94.12 211 GLU A N 1
ATOM 1642 C CA . GLU A 1 211 ? 32.634 18.946 -47.018 1.00 94.12 211 GLU A CA 1
ATOM 1643 C C . GLU A 1 211 ? 32.106 17.715 -46.271 1.00 94.12 211 GLU A C 1
ATOM 1645 O O . GLU A 1 211 ? 31.405 17.843 -45.264 1.00 94.12 211 GLU A O 1
ATOM 1650 N N . ALA A 1 212 ? 32.525 16.517 -46.683 1.00 92.25 212 ALA A N 1
ATOM 1651 C CA . ALA A 1 212 ? 32.201 15.280 -45.980 1.00 92.25 212 ALA A CA 1
ATOM 1652 C C . ALA A 1 212 ? 32.809 15.233 -44.564 1.00 92.25 212 ALA A C 1
ATOM 1654 O O . ALA A 1 212 ? 32.177 14.732 -43.646 1.00 92.25 212 ALA A O 1
ATOM 1655 N N . GLN A 1 213 ? 34.013 15.773 -44.347 1.00 90.19 213 GLN A N 1
ATOM 1656 C CA . GLN A 1 213 ? 34.631 15.845 -43.014 1.00 90.19 213 GLN A CA 1
ATOM 1657 C C . GLN A 1 213 ? 34.008 16.919 -42.111 1.00 90.19 213 GLN A C 1
ATOM 1659 O O . GLN A 1 213 ? 34.015 16.759 -40.891 1.00 90.19 213 GLN A O 1
ATOM 1664 N N . ALA A 1 214 ? 33.499 18.004 -42.698 1.00 89.75 214 ALA A N 1
ATOM 1665 C CA . ALA A 1 214 ? 32.853 19.105 -41.987 1.00 89.75 214 ALA A CA 1
ATOM 1666 C C . ALA A 1 214 ? 31.399 18.797 -41.593 1.00 89.75 214 ALA A C 1
ATOM 1668 O O . ALA A 1 214 ? 30.891 19.391 -40.651 1.00 89.75 214 ALA A O 1
ATOM 1669 N N . SER A 1 215 ? 30.746 17.856 -42.280 1.00 84.69 215 SER A N 1
ATOM 1670 C CA . SER A 1 215 ? 29.388 17.373 -41.975 1.00 84.69 215 SER A CA 1
ATOM 1671 C C . SER A 1 215 ? 29.342 16.308 -40.863 1.00 84.69 215 SER A C 1
ATOM 1673 O O . SER A 1 215 ? 28.368 15.566 -40.753 1.00 84.69 215 SER A O 1
ATOM 1675 N N . ARG A 1 216 ? 30.405 16.232 -40.052 1.00 65.00 216 ARG A N 1
ATOM 1676 C CA . ARG A 1 216 ? 30.581 15.304 -38.929 1.00 65.00 216 ARG A CA 1
ATOM 1677 C C . ARG A 1 216 ? 29.838 15.743 -37.669 1.00 65.00 216 ARG A C 1
ATOM 1679 O O . ARG A 1 216 ? 29.828 16.957 -37.383 1.00 65.00 216 ARG A O 1
#

Secondary structure (DSSP, 8-state):
----------------------------SS--PPP-----STT--PPEEEE-PPTT----TT---EEETHHHHHHHHHHHHHHHHHHHHHHHHHHHHHHHHHHHHHHHHHHHHHHHHHHHHHHHHHHHHHHHHHHHHHHHHHHHHHHHHHHHHHHHHHHHHHHHHHHHHHHHHHHHHHHHHHHHHHTTSS-HHHHHHHHHHHHHHHHHHHHHHHT-

Radius of gyration: 74.89 Å; chains: 1; bounding box: 143×51×220 Å